Protein AF-A0A7S4FMC9-F1 (afdb_monomer)

Sequence (234 aa):
ALVAAGDAAALRKWDAAVALQCMSRRMAARNMYSVKMWAVLTIQRVMCGYHVRRYEMHWKRAFHMLRTYRLQRGNYGRFLELGRHIQPVLDEMLEWHLNITAEVQRVDKEVEKEETLFKQSWKAWEKKMTRFYLQSAPLDGDWVQKTDNANNKVYFLNVKNNAVAHQHPNLKHVEENKNKNWPLALKKFTDRQAVLDDYKLQLQSRANEFQKQENEKLQQLHLAFYDAHHTTGV

Foldseek 3Di:
DVVVVVVVVVVVVVVVVVVVVVVVVVVVVVVVVVVVVVVVVVVVVVVVVVCCVVVVVVVVVVVVVVVVVVVVVVVVVLVVVLCVVLVVLVVVLVVLVVVLVVVLVVLVVVLVVLVVVLVVVVVVVLVVLCCCQVPPDDQDPQKDWDADPVPRQIWIARNVPRDIGSDRPSVVVSVVVCVVCVVVSVVVSVVVSVVSVVVNVVSVVVSVVSVVVSVVVSVVSVVVSVCVVVVVDD

Nearest PDB structures (foldseek):
  9b8p-assembly1_H  TM=3.731E-01  e=6.949E-02  Rattus norvegicus
  5voz-assembly1_M  TM=2.075E-01  e=4.742E+00  Saccharomyces cerevisiae S288C

Solvent-accessible surface area (backbone atoms only — not comparable to full-atom values): 12718 Å² total; per-residue (Å²): 115,72,67,66,53,52,52,54,53,53,50,53,52,49,53,51,50,50,51,49,53,53,52,52,52,51,50,51,52,50,51,54,50,51,53,52,50,51,50,51,53,51,50,51,52,51,51,53,55,46,49,50,56,57,53,48,51,53,50,52,51,51,52,49,52,51,50,51,51,52,51,51,51,50,53,50,50,50,50,52,53,50,46,66,63,48,47,60,56,52,51,52,52,50,53,49,51,52,52,50,54,53,50,49,53,50,50,54,52,50,52,53,48,52,53,53,50,49,56,50,52,50,52,51,48,51,53,52,46,52,46,41,41,70,74,69,44,76,72,59,92,52,51,43,83,46,67,40,88,91,75,73,44,64,35,33,38,26,75,82,75,71,47,76,35,80,58,68,74,51,52,56,57,48,52,53,49,44,69,61,45,46,61,58,53,50,49,56,48,52,56,51,48,50,54,53,51,50,51,50,50,50,53,52,52,51,48,53,52,51,53,50,53,51,52,49,50,53,51,49,54,53,49,52,52,51,49,58,61,62,72,63,73,124

Organism: NCBI:txid73025

Radius of gyration: 60.34 Å; Cα contacts (8 Å, |Δi|>4): 84; chains: 1; bounding box: 121×46×176 Å

Secondary structure (DSSP, 8-state):
-HHHHHHHHHHHHHHHHHHHHHHHHHHHHHHHHHHHHHHHHHHHHHHHHHHHHHHHHHHHHHHHHHHHHHHHHHHHHHHHHHHHHHHHHHHHHHHHHHHHHHHHHHHHHHHHHHHHHHHHHHHHHHHHHHHIIIIISPPPTTEEEEEETTTTEEEEEETTT--EESS-TTHHHHHHHHHHHHHHHHHHHHHHHHHHHHHHHHHHHHHHHHHHHHHHHHHHHHHHHHHHHHHT--

pLDDT: mean 86.81, std 10.14, range [41.84, 97.06]

Mean predicted aligned error: 14.28 Å

Structure (mmCIF, N/CA/C/O backbone):
data_AF-A0A7S4FMC9-F1
#
_entry.id   AF-A0A7S4FMC9-F1
#
loop_
_atom_site.group_PDB
_atom_site.id
_atom_site.type_symbol
_atom_site.label_atom_id
_atom_site.label_alt_id
_atom_site.label_comp_id
_atom_site.label_asym_id
_atom_site.label_entity_id
_atom_site.label_seq_id
_atom_site.pdbx_PDB_ins_code
_atom_site.Cartn_x
_atom_site.Cartn_y
_atom_site.Cartn_z
_atom_site.occupancy
_atom_site.B_iso_or_equiv
_atom_site.auth_seq_id
_atom_site.auth_comp_id
_atom_site.auth_asym_id
_atom_site.auth_atom_id
_atom_site.pdbx_PDB_model_num
ATOM 1 N N . ALA A 1 1 ? 80.056 33.574 -118.068 1.00 52.50 1 ALA A N 1
ATOM 2 C CA . ALA A 1 1 ? 80.119 32.362 -117.219 1.00 52.50 1 ALA A CA 1
ATOM 3 C C . ALA A 1 1 ? 80.421 32.681 -115.747 1.00 52.50 1 ALA A C 1
ATOM 5 O O . ALA A 1 1 ? 79.680 32.218 -114.894 1.00 52.50 1 ALA A O 1
ATOM 6 N N . LEU A 1 2 ? 81.433 33.504 -115.430 1.00 50.78 2 LEU A N 1
ATOM 7 C CA . LEU A 1 2 ? 81.798 33.842 -114.038 1.00 50.78 2 LEU A CA 1
ATOM 8 C C . LEU A 1 2 ? 80.794 34.753 -113.289 1.00 50.78 2 LEU A C 1
ATOM 10 O O . LEU A 1 2 ? 80.627 34.585 -112.088 1.00 50.78 2 LEU A O 1
ATOM 14 N N . VAL A 1 3 ? 80.065 35.645 -113.976 1.00 52.12 3 VAL A N 1
ATOM 15 C CA . VAL A 1 3 ? 79.044 36.521 -113.346 1.00 52.12 3 VAL A CA 1
ATOM 16 C C . VAL A 1 3 ? 77.805 35.726 -112.893 1.00 52.12 3 VAL A C 1
ATOM 18 O O . VAL A 1 3 ? 77.383 35.841 -111.750 1.00 52.12 3 VAL A O 1
ATOM 21 N N . ALA A 1 4 ? 77.316 34.797 -113.723 1.00 55.59 4 ALA A N 1
ATOM 22 C CA . ALA A 1 4 ? 76.189 33.916 -113.384 1.00 55.59 4 ALA A CA 1
ATOM 23 C C . ALA A 1 4 ? 76.491 32.939 -112.223 1.00 55.59 4 ALA A C 1
ATOM 25 O O . ALA A 1 4 ? 75.583 32.518 -111.509 1.00 55.59 4 ALA A O 1
ATOM 26 N N . ALA A 1 5 ? 77.765 32.587 -112.010 1.00 56.97 5 ALA A N 1
ATOM 27 C CA . ALA A 1 5 ? 78.191 31.757 -110.881 1.00 56.97 5 ALA A CA 1
ATOM 28 C C . ALA A 1 5 ? 78.247 32.542 -109.552 1.00 56.97 5 ALA A C 1
ATOM 30 O O . ALA A 1 5 ? 77.980 31.970 -108.493 1.00 56.97 5 ALA A O 1
ATOM 31 N N . GLY A 1 6 ? 78.548 33.847 -109.604 1.00 58.94 6 GLY A N 1
ATOM 32 C CA . GLY A 1 6 ? 78.514 34.751 -108.448 1.00 58.94 6 GLY A CA 1
ATOM 33 C C . GLY A 1 6 ? 77.094 34.998 -107.932 1.00 58.94 6 GLY A C 1
ATOM 34 O O . GLY A 1 6 ? 76.853 34.896 -106.727 1.00 58.94 6 GLY A O 1
ATOM 35 N N . ASP A 1 7 ? 76.139 35.200 -108.842 1.00 61.09 7 ASP A N 1
ATOM 36 C CA . ASP A 1 7 ? 74.722 35.400 -108.504 1.00 61.09 7 ASP A CA 1
ATOM 37 C C . ASP A 1 7 ? 74.079 34.133 -107.922 1.00 61.09 7 ASP A C 1
ATOM 39 O O . ASP A 1 7 ? 73.332 34.198 -106.945 1.00 61.09 7 ASP A O 1
ATOM 43 N N . ALA A 1 8 ? 74.446 32.952 -108.433 1.00 66.62 8 ALA A N 1
ATOM 44 C CA . ALA A 1 8 ? 73.989 31.673 -107.886 1.00 66.62 8 ALA A CA 1
ATOM 45 C C . ALA A 1 8 ? 74.503 31.418 -106.453 1.00 66.62 8 ALA A C 1
ATOM 47 O O . ALA A 1 8 ? 73.798 30.829 -105.631 1.00 66.62 8 ALA A O 1
ATOM 48 N N . ALA A 1 9 ? 75.719 31.867 -106.123 1.00 70.62 9 ALA A N 1
ATOM 49 C CA . ALA A 1 9 ? 76.263 31.767 -104.769 1.00 70.62 9 ALA A CA 1
ATOM 50 C C . ALA A 1 9 ? 75.603 32.765 -103.798 1.00 70.62 9 ALA A C 1
ATOM 52 O O . ALA A 1 9 ? 75.398 32.432 -102.628 1.00 70.62 9 ALA A O 1
ATOM 53 N N . ALA A 1 10 ? 75.247 33.964 -104.270 1.00 72.19 10 ALA A N 1
ATOM 54 C CA . ALA A 1 10 ? 74.508 34.957 -103.492 1.00 72.19 10 ALA A CA 1
ATOM 55 C C . ALA A 1 10 ? 73.065 34.504 -103.200 1.00 72.19 10 ALA A C 1
ATOM 57 O O . ALA A 1 10 ? 72.632 34.581 -102.050 1.00 72.19 10 ALA A O 1
ATOM 58 N N . LEU A 1 11 ? 72.368 33.934 -104.192 1.00 76.56 11 LEU A N 1
ATOM 59 C CA . LEU A 1 11 ? 71.037 33.335 -104.022 1.00 76.56 11 LEU A CA 1
ATOM 60 C C . LEU A 1 11 ? 71.042 32.203 -102.987 1.00 76.56 11 LEU A C 1
ATOM 62 O O . LEU A 1 11 ? 70.247 32.227 -102.054 1.00 76.56 11 LEU A O 1
ATOM 66 N N . ARG A 1 12 ? 72.009 31.276 -103.056 1.00 80.00 12 ARG A N 1
ATOM 67 C CA . ARG A 1 12 ? 72.141 30.190 -102.062 1.00 80.00 12 ARG A CA 1
ATOM 68 C C . ARG A 1 12 ? 72.366 30.703 -100.636 1.00 80.00 12 ARG A C 1
ATOM 70 O O . ARG A 1 12 ? 71.857 30.110 -99.688 1.00 80.00 12 ARG A O 1
ATOM 77 N N . LYS A 1 13 ? 73.129 31.789 -100.465 1.00 82.19 13 LYS A N 1
ATOM 78 C CA . LYS A 1 13 ? 73.334 32.428 -99.152 1.00 82.19 13 LYS A CA 1
ATOM 79 C C . LYS A 1 13 ? 72.052 33.083 -98.639 1.00 82.19 13 LYS A C 1
ATOM 81 O O . LYS A 1 13 ? 71.779 33.010 -97.443 1.00 82.19 13 LYS A O 1
ATOM 86 N N . TRP A 1 14 ? 71.272 33.694 -99.528 1.00 83.75 14 TRP A N 1
ATOM 87 C CA . TRP A 1 14 ? 69.993 34.308 -99.184 1.00 83.75 14 TRP A CA 1
ATOM 88 C C . TRP A 1 14 ? 68.947 33.251 -98.801 1.00 83.75 14 TRP A C 1
ATOM 90 O O . TRP A 1 14 ? 68.351 33.356 -97.732 1.00 83.75 14 TRP A O 1
ATOM 100 N N . ASP A 1 15 ? 68.829 32.168 -99.573 1.00 84.50 15 ASP A N 1
ATOM 101 C CA . ASP A 1 15 ? 67.953 31.031 -99.261 1.00 84.50 15 ASP A CA 1
ATOM 102 C C . ASP A 1 15 ? 68.326 30.368 -97.927 1.00 84.50 15 ASP A C 1
ATOM 104 O O . ASP A 1 15 ? 67.455 30.065 -97.110 1.00 84.50 15 ASP A O 1
ATOM 108 N N . ALA A 1 16 ? 69.625 30.197 -97.653 1.00 83.19 16 ALA A N 1
ATOM 109 C CA . ALA A 1 16 ? 70.102 29.683 -96.370 1.00 83.19 16 ALA A CA 1
ATOM 110 C C . ALA A 1 16 ? 69.763 30.626 -95.199 1.00 83.19 16 ALA A C 1
ATOM 112 O O . ALA A 1 16 ? 69.356 30.163 -94.130 1.00 83.19 16 ALA A O 1
ATOM 113 N N . ALA A 1 17 ? 69.884 31.944 -95.390 1.00 85.12 17 ALA A N 1
ATOM 114 C CA . ALA A 1 17 ? 69.517 32.936 -94.379 1.00 85.12 17 ALA A CA 1
ATOM 115 C C . ALA A 1 17 ? 68.002 32.951 -94.110 1.00 85.12 17 ALA A C 1
ATOM 117 O O . ALA A 1 17 ? 67.586 32.983 -92.950 1.00 85.12 17 ALA A O 1
ATOM 118 N N . VAL A 1 18 ? 67.176 32.859 -95.157 1.00 85.75 18 VAL A N 1
ATOM 119 C CA . VAL A 1 18 ? 65.713 32.750 -95.038 1.00 85.75 18 VAL A CA 1
ATOM 120 C C . VAL A 1 18 ? 65.326 31.447 -94.336 1.00 85.75 18 VAL A C 1
ATOM 122 O O . VAL A 1 18 ? 64.532 31.476 -93.395 1.00 85.75 18 VAL A O 1
ATOM 125 N N . ALA A 1 19 ? 65.940 30.316 -94.698 1.00 85.56 19 ALA A N 1
ATOM 126 C CA . ALA A 1 19 ? 65.711 29.034 -94.034 1.00 85.56 19 ALA A CA 1
ATOM 127 C C . ALA A 1 19 ? 66.058 29.092 -92.535 1.00 85.56 19 ALA A C 1
ATOM 129 O O . ALA A 1 19 ? 65.266 28.641 -91.704 1.00 85.56 19 ALA A O 1
ATOM 130 N N . LEU A 1 20 ? 67.186 29.712 -92.168 1.00 88.12 20 LEU A N 1
ATOM 131 C CA . LEU A 1 20 ? 67.581 29.921 -90.770 1.00 88.12 20 LEU A CA 1
ATOM 132 C C . LEU A 1 20 ? 66.601 30.828 -90.010 1.00 88.12 20 LEU A C 1
ATOM 134 O O . LEU A 1 20 ? 66.246 30.516 -88.872 1.00 88.12 20 LEU A O 1
ATOM 138 N N . GLN A 1 21 ? 66.112 31.911 -90.624 1.00 89.56 21 GLN A N 1
ATOM 139 C CA . GLN A 1 21 ? 65.092 32.778 -90.018 1.00 89.56 21 GLN A CA 1
ATOM 140 C C . GLN A 1 21 ? 63.746 32.059 -89.839 1.00 89.56 21 GLN A C 1
ATOM 142 O O . GLN A 1 21 ? 63.084 32.220 -88.812 1.00 89.56 21 GLN A O 1
ATOM 147 N N . CYS A 1 22 ? 63.336 31.231 -90.801 1.00 88.38 22 CYS A N 1
ATOM 148 C CA . CYS A 1 22 ? 62.133 30.409 -90.685 1.00 88.38 22 CYS A CA 1
ATOM 149 C C . CYS A 1 22 ? 62.273 29.360 -89.572 1.00 88.38 22 CYS A C 1
ATOM 151 O O . CYS A 1 22 ? 61.352 29.197 -88.767 1.00 88.38 22 CYS A O 1
ATOM 153 N N . MET A 1 23 ? 63.422 28.682 -89.478 1.00 88.81 23 MET A N 1
ATOM 154 C CA . MET A 1 23 ? 63.689 27.713 -88.411 1.00 88.81 23 MET A CA 1
ATOM 155 C C . MET A 1 23 ? 63.734 28.376 -87.032 1.00 88.81 23 MET A C 1
ATOM 157 O O . MET A 1 23 ? 63.126 27.854 -86.097 1.00 88.81 23 MET A O 1
ATOM 161 N N . SER A 1 24 ? 64.384 29.537 -86.893 1.00 87.88 24 SER A N 1
ATOM 162 C CA . SER A 1 24 ? 64.465 30.252 -85.614 1.00 87.88 24 SER A CA 1
ATOM 163 C C . SER A 1 24 ? 63.097 30.760 -85.153 1.00 87.88 24 SER A C 1
ATOM 165 O O . SER A 1 24 ? 62.728 30.544 -83.998 1.00 87.88 24 SER A O 1
ATOM 167 N N . ARG A 1 25 ? 62.283 31.326 -86.056 1.00 89.69 25 ARG A N 1
ATOM 168 C CA . ARG A 1 25 ? 60.898 31.740 -85.758 1.00 89.69 25 ARG A CA 1
ATOM 169 C C . ARG A 1 25 ? 60.013 30.553 -85.389 1.00 89.69 25 ARG A C 1
ATOM 171 O O . ARG A 1 25 ? 59.234 30.647 -84.442 1.00 89.69 25 ARG A O 1
ATOM 178 N N . ARG A 1 26 ? 60.157 29.417 -86.080 1.00 90.88 26 ARG A N 1
ATOM 179 C CA . ARG A 1 26 ? 59.429 28.181 -85.756 1.00 90.88 26 ARG A CA 1
ATOM 180 C C . ARG A 1 26 ? 59.828 27.631 -84.388 1.00 90.88 26 ARG A C 1
ATOM 182 O O . ARG A 1 26 ? 58.950 27.224 -83.630 1.00 90.88 26 ARG A O 1
ATOM 189 N N . MET A 1 27 ? 61.120 27.632 -84.055 1.00 89.25 27 MET A N 1
ATOM 190 C CA . MET A 1 27 ? 61.603 27.220 -82.733 1.00 89.25 27 MET A CA 1
ATOM 191 C C . MET A 1 27 ? 61.116 28.167 -81.634 1.00 89.25 27 MET A C 1
ATOM 193 O O . MET A 1 27 ? 60.613 27.694 -80.619 1.00 89.25 27 MET A O 1
ATOM 197 N N . ALA A 1 28 ? 61.160 29.484 -81.854 1.00 86.44 28 ALA A N 1
ATOM 198 C CA . ALA A 1 28 ? 60.622 30.468 -80.916 1.00 86.44 28 ALA A CA 1
ATOM 199 C C . ALA A 1 28 ? 59.113 30.272 -80.683 1.00 86.44 28 ALA A C 1
ATOM 201 O O . ALA A 1 28 ? 58.672 30.194 -79.537 1.00 86.44 28 ALA A O 1
ATOM 202 N N . ALA A 1 29 ? 58.327 30.095 -81.752 1.00 86.38 29 ALA A N 1
ATOM 203 C CA . ALA A 1 29 ? 56.893 29.828 -81.656 1.00 86.38 29 ALA A CA 1
ATOM 204 C 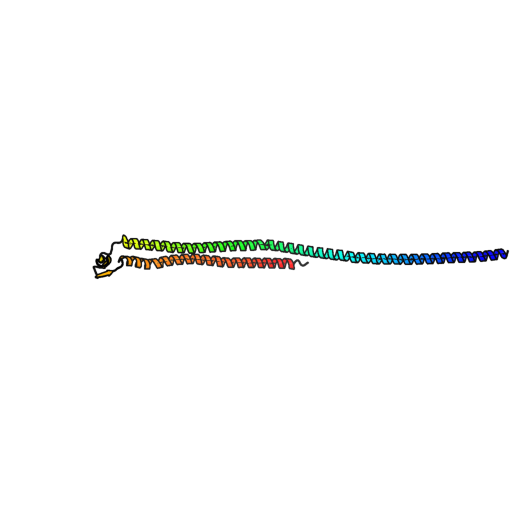C . ALA A 1 29 ? 56.594 28.507 -80.927 1.00 86.38 29 ALA A C 1
ATOM 206 O O . ALA A 1 29 ? 55.713 28.462 -80.066 1.00 86.38 29 ALA A O 1
ATOM 207 N N . ARG A 1 30 ? 57.359 27.442 -81.213 1.00 90.06 30 ARG A N 1
ATOM 208 C CA . ARG A 1 30 ? 57.233 26.148 -80.528 1.00 90.06 30 ARG A CA 1
ATOM 209 C C . ARG A 1 30 ? 57.561 26.264 -79.041 1.00 90.06 30 ARG A C 1
ATOM 211 O O . ARG A 1 30 ? 56.803 25.736 -78.236 1.00 90.06 30 ARG A O 1
ATOM 218 N N . ASN A 1 31 ? 58.623 26.986 -78.684 1.00 89.06 31 ASN A N 1
ATOM 219 C CA . ASN A 1 31 ? 59.017 27.213 -77.293 1.00 89.06 31 ASN A CA 1
ATOM 220 C C . ASN A 1 31 ? 57.959 28.026 -76.535 1.00 89.06 31 ASN A C 1
ATOM 222 O O . ASN A 1 31 ? 57.571 27.661 -75.426 1.00 89.06 31 ASN A O 1
ATOM 226 N N . MET A 1 32 ? 57.423 29.089 -77.142 1.00 89.25 32 MET A N 1
ATOM 227 C CA . MET A 1 32 ? 56.332 29.863 -76.540 1.00 89.25 32 MET A CA 1
ATOM 228 C C . MET A 1 32 ? 55.073 29.013 -76.346 1.00 89.25 32 MET A C 1
ATOM 230 O O . MET A 1 32 ? 54.429 29.094 -75.298 1.00 89.25 32 MET A O 1
ATOM 234 N N . TYR A 1 33 ? 54.726 28.178 -77.329 1.00 90.31 33 TYR A N 1
ATOM 235 C CA . TYR A 1 33 ? 53.582 27.277 -77.225 1.00 90.31 33 TYR A CA 1
ATOM 236 C C . TYR A 1 33 ? 53.794 26.214 -76.144 1.00 90.31 33 TYR A C 1
ATOM 238 O O . TYR A 1 33 ? 52.903 26.000 -75.325 1.00 90.31 33 TYR A O 1
ATOM 246 N N . SER A 1 34 ? 54.978 25.596 -76.072 1.00 87.00 34 SER A N 1
ATOM 247 C CA . SER A 1 34 ? 55.279 24.603 -75.039 1.00 87.00 34 SER A CA 1
ATOM 248 C C . SER A 1 34 ? 55.231 25.205 -73.639 1.00 87.00 34 SER A C 1
ATOM 250 O O . SER A 1 34 ? 54.676 24.577 -72.746 1.00 87.00 34 SER A O 1
ATOM 252 N N . VAL A 1 35 ? 55.735 26.430 -73.442 1.00 91.12 35 VAL A N 1
ATOM 253 C CA . VAL A 1 35 ? 55.664 27.119 -72.141 1.00 91.12 35 VAL A CA 1
ATOM 254 C C . VAL A 1 35 ? 54.211 27.391 -71.744 1.00 91.12 35 VAL A C 1
ATOM 256 O O . VAL A 1 35 ? 53.820 27.091 -70.617 1.00 91.12 35 VAL A O 1
ATOM 259 N N . LYS A 1 36 ? 53.380 27.894 -72.668 1.00 90.94 36 LYS A N 1
ATOM 260 C CA . LYS A 1 36 ? 51.947 28.115 -72.409 1.00 90.94 36 LYS A CA 1
ATOM 261 C C . LYS A 1 36 ? 51.215 26.811 -72.097 1.00 90.94 36 LYS A C 1
ATOM 263 O O . LYS A 1 36 ? 50.438 26.766 -71.149 1.00 90.94 36 LYS A O 1
ATOM 268 N N . MET A 1 37 ? 51.490 25.749 -72.852 1.00 89.56 37 MET A N 1
ATOM 269 C CA . MET A 1 37 ? 50.885 24.437 -72.629 1.00 89.56 37 MET A CA 1
ATOM 270 C C . MET A 1 37 ? 51.277 23.864 -71.263 1.00 89.56 37 MET A C 1
ATOM 272 O O . MET A 1 37 ? 50.414 23.411 -70.516 1.00 89.56 37 MET A O 1
ATOM 276 N N . TRP A 1 38 ? 52.556 23.956 -70.887 1.00 90.75 38 TRP A N 1
ATOM 277 C CA . TRP A 1 38 ? 53.026 23.554 -69.560 1.00 90.75 38 TRP A CA 1
ATOM 278 C C . TRP A 1 38 ? 52.362 24.355 -68.438 1.00 90.75 38 TRP A C 1
ATOM 280 O O . TRP A 1 38 ? 51.945 23.768 -67.438 1.00 90.75 38 TRP A O 1
ATOM 290 N N . ALA A 1 39 ? 52.198 25.669 -68.604 1.00 90.31 39 ALA A N 1
ATOM 291 C CA . ALA A 1 39 ? 51.499 26.505 -67.631 1.00 90.31 39 ALA A CA 1
ATOM 292 C C . ALA A 1 39 ? 50.027 26.083 -67.467 1.00 90.31 39 ALA A C 1
ATOM 294 O O . ALA A 1 39 ? 49.562 25.907 -66.341 1.00 90.31 39 ALA A O 1
ATOM 295 N N . VAL A 1 40 ? 49.315 25.841 -68.575 1.00 91.12 40 VAL A N 1
ATOM 296 C CA . VAL A 1 40 ? 47.917 25.374 -68.561 1.00 91.12 40 VAL A CA 1
ATOM 297 C C . VAL A 1 40 ? 47.793 24.017 -67.871 1.00 91.12 40 VAL A C 1
ATOM 299 O O . VAL A 1 40 ? 46.961 23.868 -66.977 1.00 91.12 40 VAL A O 1
ATOM 302 N N . LEU A 1 41 ? 48.646 23.050 -68.218 1.00 86.69 41 LEU A N 1
ATOM 303 C CA . LEU A 1 41 ? 48.643 21.724 -67.591 1.00 86.69 41 LEU A CA 1
ATOM 304 C C . LEU A 1 41 ? 48.941 21.803 -66.086 1.00 86.69 41 LEU A C 1
ATOM 306 O O . LEU A 1 41 ? 48.326 21.094 -65.288 1.00 86.69 41 LEU A O 1
ATOM 310 N N . THR A 1 42 ? 49.842 22.698 -65.678 1.00 88.56 42 THR A N 1
ATOM 311 C CA . THR A 1 42 ? 50.165 22.916 -64.261 1.00 88.56 42 THR A CA 1
ATOM 312 C C . THR A 1 42 ? 48.972 23.507 -63.507 1.00 88.56 42 THR A C 1
ATOM 314 O O . THR A 1 42 ? 48.609 22.998 -62.446 1.00 88.56 42 THR A O 1
ATOM 317 N N . ILE A 1 43 ? 48.308 24.524 -64.071 1.00 86.44 43 ILE A N 1
ATOM 318 C CA . ILE A 1 43 ? 47.100 25.127 -63.486 1.00 86.44 43 ILE A CA 1
ATOM 319 C C . ILE A 1 43 ? 45.976 24.093 -63.378 1.00 86.44 43 ILE A C 1
ATOM 321 O O . ILE A 1 43 ? 45.364 23.968 -62.318 1.00 86.44 43 ILE A O 1
ATOM 325 N N . GLN A 1 44 ? 45.731 23.311 -64.434 1.00 83.19 44 GLN A N 1
ATOM 326 C CA . GLN A 1 44 ? 44.724 22.248 -64.421 1.00 83.19 44 GLN A CA 1
ATOM 327 C C . GLN A 1 44 ? 45.016 21.219 -63.325 1.00 83.19 44 GLN A C 1
ATOM 329 O O . GLN A 1 44 ? 44.127 20.898 -62.540 1.00 83.19 44 GLN A O 1
ATOM 334 N N . ARG A 1 45 ? 46.270 20.771 -63.182 1.00 77.44 45 ARG A N 1
ATOM 335 C CA . ARG A 1 45 ? 46.672 19.833 -62.123 1.00 77.44 45 ARG A CA 1
ATOM 336 C C . ARG A 1 45 ? 46.417 20.391 -60.720 1.00 77.44 45 ARG A C 1
ATOM 338 O O . ARG A 1 45 ? 45.903 19.671 -59.861 1.00 77.44 45 ARG A O 1
ATOM 345 N N . VAL A 1 46 ? 46.740 21.663 -60.482 1.00 81.62 46 VAL A N 1
ATOM 346 C CA . VAL A 1 46 ? 46.489 22.332 -59.194 1.00 81.62 46 VAL A CA 1
ATOM 347 C C . VAL A 1 46 ? 44.988 22.472 -58.931 1.00 81.62 46 VAL A C 1
ATOM 349 O O . VAL A 1 46 ? 44.537 22.147 -57.833 1.00 81.62 46 VAL A O 1
ATOM 352 N N . MET A 1 47 ? 44.202 22.881 -59.930 1.00 74.38 47 MET A N 1
ATOM 353 C CA . MET A 1 47 ? 42.750 23.057 -59.806 1.00 74.38 47 MET A CA 1
ATOM 354 C C . MET A 1 47 ? 42.022 21.732 -59.578 1.00 74.38 47 MET A C 1
ATOM 356 O O . MET A 1 47 ? 41.167 21.668 -58.692 1.00 74.38 47 MET A O 1
ATOM 360 N N . CYS A 1 48 ? 42.403 20.664 -60.286 1.00 71.75 48 CYS A N 1
ATOM 361 C CA . CYS A 1 48 ? 41.909 19.312 -60.030 1.00 71.75 48 CYS A CA 1
ATOM 362 C C . CYS A 1 48 ? 42.256 18.866 -58.603 1.00 71.75 48 CYS A C 1
ATOM 364 O O . CYS A 1 48 ? 41.377 18.424 -57.868 1.00 71.75 48 CYS A O 1
ATOM 366 N N . GLY A 1 49 ? 43.503 19.066 -58.159 1.00 71.19 49 GLY A N 1
ATOM 367 C CA . GLY A 1 49 ? 43.917 18.741 -56.791 1.00 71.19 49 GLY A CA 1
ATOM 368 C C . GLY A 1 49 ? 43.228 19.583 -55.705 1.00 71.19 49 GLY A C 1
ATOM 369 O O . GLY A 1 49 ? 43.038 19.103 -54.588 1.00 71.19 49 GLY A O 1
ATOM 370 N N . TYR A 1 50 ? 42.855 20.830 -56.002 1.00 77.25 50 TYR A N 1
ATOM 371 C CA . TYR A 1 50 ? 42.084 21.699 -55.108 1.00 77.25 50 TYR A CA 1
ATOM 372 C C . TYR A 1 50 ? 40.621 21.253 -55.013 1.00 77.25 50 TYR A C 1
ATOM 374 O O . TYR A 1 50 ? 40.090 21.138 -53.910 1.00 77.25 50 TYR A O 1
ATOM 382 N N . HIS A 1 51 ? 39.988 20.948 -56.149 1.00 71.94 51 HIS A N 1
ATOM 383 C CA . HIS A 1 51 ? 38.608 20.464 -56.189 1.00 71.94 51 HIS A CA 1
ATOM 384 C C . HIS A 1 51 ? 38.486 19.133 -55.450 1.00 71.94 51 HIS A C 1
ATOM 386 O O . HIS A 1 51 ? 37.641 19.017 -54.568 1.00 71.94 51 HIS A O 1
ATOM 392 N N . VAL A 1 52 ? 39.380 18.175 -55.710 1.00 67.06 52 VAL A N 1
ATOM 393 C CA . VAL A 1 52 ? 39.402 16.894 -54.990 1.00 67.06 52 VAL A CA 1
ATOM 394 C C . VAL A 1 52 ? 39.517 17.124 -53.484 1.00 67.06 52 VAL A C 1
ATOM 396 O O . VAL A 1 52 ? 38.668 16.649 -52.745 1.00 67.06 52 VAL A O 1
ATOM 399 N N . ARG A 1 53 ? 40.463 17.945 -53.008 1.00 71.00 53 ARG A N 1
ATOM 400 C CA . ARG A 1 53 ? 40.615 18.221 -51.566 1.00 71.00 53 ARG A CA 1
ATOM 401 C C . ARG A 1 53 ? 39.405 18.925 -50.943 1.00 71.00 53 ARG A C 1
ATOM 403 O O . ARG A 1 53 ? 39.011 18.583 -49.828 1.00 71.00 53 ARG A O 1
ATOM 410 N N . ARG A 1 54 ? 38.802 19.888 -51.646 1.00 69.81 54 ARG A N 1
ATOM 411 C CA . ARG A 1 54 ? 37.627 20.632 -51.166 1.00 69.81 54 ARG A CA 1
ATOM 412 C C . ARG A 1 54 ? 36.384 19.742 -51.114 1.00 69.81 54 ARG A C 1
ATOM 414 O O . ARG A 1 54 ? 35.715 19.701 -50.084 1.00 69.81 54 ARG A O 1
ATOM 421 N N . TYR A 1 55 ? 36.103 18.987 -52.174 1.00 67.31 55 TYR A N 1
ATOM 422 C CA . TYR A 1 55 ? 34.953 18.082 -52.233 1.00 67.31 55 TYR A CA 1
ATOM 423 C C . TYR A 1 55 ? 35.145 16.829 -51.366 1.00 67.31 55 TYR A C 1
ATOM 425 O O . TYR A 1 55 ? 34.195 16.406 -50.712 1.00 67.31 55 TYR A O 1
ATOM 433 N N . GLU A 1 56 ? 36.360 16.282 -51.249 1.00 69.19 56 GLU A N 1
ATOM 434 C CA . GLU A 1 56 ? 36.659 15.183 -50.320 1.00 69.19 56 GLU A CA 1
ATOM 435 C C . GLU A 1 56 ? 36.358 15.557 -48.869 1.00 69.19 56 GLU A C 1
ATOM 437 O O . GLU A 1 56 ? 35.856 14.717 -48.129 1.00 69.19 56 GLU A O 1
ATOM 442 N N . MET A 1 57 ? 36.640 16.793 -48.436 1.00 66.56 57 MET A N 1
ATOM 443 C CA . MET A 1 57 ? 36.298 17.221 -47.075 1.00 66.56 57 MET A CA 1
ATOM 444 C C . MET A 1 57 ? 34.786 17.255 -46.845 1.00 66.56 57 MET A C 1
ATOM 446 O O . MET A 1 57 ? 34.330 16.841 -45.778 1.00 66.56 57 MET A O 1
ATOM 450 N N . HIS A 1 58 ? 34.004 17.706 -47.830 1.00 74.44 58 HIS A N 1
ATOM 451 C CA . HIS A 1 58 ? 32.543 17.688 -47.744 1.00 74.44 58 HIS A CA 1
ATOM 452 C C . HIS A 1 58 ? 32.005 16.258 -47.652 1.00 74.44 58 HIS A C 1
ATOM 454 O O . HIS A 1 58 ? 31.202 15.975 -46.765 1.00 74.44 58 HIS A O 1
ATOM 460 N N . TRP A 1 59 ? 32.506 15.338 -48.481 1.00 73.31 59 TRP A N 1
ATOM 461 C CA . TRP A 1 59 ? 32.117 13.929 -48.418 1.00 73.31 59 TRP A CA 1
ATOM 462 C C . TRP A 1 59 ? 32.576 13.255 -47.125 1.00 73.31 59 TRP A C 1
ATOM 464 O O . TRP A 1 59 ? 31.773 12.588 -46.486 1.00 73.31 59 TRP A O 1
ATOM 474 N N . LYS A 1 60 ? 33.813 13.479 -46.662 1.00 78.44 60 LYS A N 1
ATOM 475 C CA . LYS A 1 60 ? 34.311 12.950 -45.377 1.00 78.44 60 LYS A CA 1
ATOM 476 C C . LYS A 1 60 ? 33.461 13.430 -44.201 1.00 78.44 60 LYS A C 1
ATOM 478 O O . LYS A 1 60 ? 33.092 12.620 -43.355 1.00 78.44 60 LYS A O 1
ATOM 483 N N . ARG A 1 61 ? 33.097 14.719 -44.164 1.00 78.38 61 ARG A N 1
ATOM 484 C CA . ARG A 1 61 ? 32.179 15.266 -43.150 1.00 78.38 61 ARG A CA 1
ATOM 485 C C . ARG A 1 61 ? 30.784 14.657 -43.267 1.00 78.38 61 ARG A C 1
ATOM 487 O O . ARG A 1 61 ? 30.240 14.235 -42.254 1.00 78.38 61 ARG A O 1
ATOM 494 N N . ALA A 1 62 ? 30.228 14.555 -44.473 1.00 74.75 62 ALA A N 1
ATOM 495 C CA . ALA A 1 62 ? 28.920 13.943 -44.697 1.00 74.75 62 ALA A CA 1
ATOM 496 C C . ALA A 1 62 ? 28.896 12.463 -44.276 1.00 74.75 62 ALA A C 1
ATOM 498 O O . ALA A 1 62 ? 27.984 12.046 -43.571 1.00 74.75 62 ALA A O 1
ATOM 499 N N . PHE A 1 63 ? 29.923 11.679 -44.618 1.00 77.69 63 PHE A N 1
ATOM 500 C CA . PHE A 1 63 ? 30.069 10.290 -44.175 1.00 77.69 63 PHE A CA 1
ATOM 501 C C . PHE A 1 63 ? 30.250 10.179 -42.662 1.00 77.69 63 PHE A C 1
ATOM 503 O O . PHE A 1 63 ? 29.662 9.289 -42.051 1.00 77.69 63 PHE A O 1
ATOM 510 N N . HIS A 1 64 ? 31.020 11.079 -42.047 1.00 78.38 64 HIS A N 1
ATOM 511 C CA . HIS A 1 64 ? 31.158 11.123 -40.595 1.00 78.38 64 HIS A CA 1
ATOM 512 C C . HIS A 1 64 ? 29.810 11.396 -39.920 1.00 78.38 64 HIS A C 1
ATOM 514 O O . HIS A 1 64 ? 29.421 10.642 -39.034 1.00 78.38 64 HIS A O 1
ATOM 520 N N . MET A 1 65 ? 29.055 12.388 -40.403 1.00 77.50 65 MET A N 1
ATOM 521 C CA . MET A 1 65 ? 27.702 12.682 -39.922 1.00 77.50 65 MET A CA 1
ATOM 522 C C . MET A 1 65 ? 26.750 11.500 -40.135 1.00 77.50 65 MET A C 1
ATOM 524 O O . MET A 1 65 ? 26.017 11.116 -39.234 1.00 77.50 65 MET A O 1
ATOM 528 N N . LEU A 1 66 ? 26.770 10.855 -41.303 1.00 81.19 66 LEU A N 1
ATOM 529 C CA . LEU A 1 66 ? 25.951 9.664 -41.551 1.00 81.19 66 LEU A CA 1
ATOM 530 C C . LEU A 1 66 ? 26.321 8.508 -40.613 1.00 81.19 66 LEU A C 1
ATOM 532 O O . LEU A 1 66 ? 25.435 7.793 -40.146 1.00 81.19 66 LEU A O 1
ATOM 536 N N . ARG A 1 67 ? 27.612 8.324 -40.311 1.00 83.12 67 ARG A N 1
ATOM 537 C CA . ARG A 1 67 ? 28.080 7.327 -39.342 1.00 83.12 67 ARG A CA 1
ATOM 538 C C . ARG A 1 67 ? 27.578 7.653 -37.937 1.00 83.12 67 ARG A C 1
ATOM 540 O O . ARG A 1 67 ? 27.051 6.756 -37.286 1.00 83.12 67 ARG A O 1
ATOM 547 N N . THR A 1 68 ? 27.694 8.901 -37.482 1.00 84.19 68 THR A N 1
ATOM 548 C CA . THR A 1 68 ? 27.195 9.303 -36.158 1.00 84.19 68 THR A CA 1
ATOM 549 C C . THR A 1 68 ? 25.679 9.156 -36.065 1.00 84.19 68 THR A C 1
ATOM 551 O O . THR A 1 68 ? 25.203 8.587 -35.089 1.00 84.19 68 THR A O 1
ATOM 554 N N . TYR A 1 69 ? 24.921 9.536 -37.098 1.00 82.75 69 TYR A N 1
ATOM 555 C CA . TYR A 1 69 ? 23.472 9.314 -37.145 1.00 82.75 69 TYR A CA 1
ATOM 556 C C . TYR A 1 69 ? 23.094 7.832 -37.089 1.00 82.75 69 TYR A C 1
ATOM 558 O O . TYR A 1 69 ? 22.162 7.466 -36.377 1.00 82.75 69 TYR A O 1
ATOM 566 N N . ARG A 1 70 ? 23.806 6.957 -37.811 1.00 84.00 70 ARG A N 1
ATOM 567 C CA . ARG A 1 70 ? 23.565 5.504 -37.745 1.00 84.00 70 ARG A CA 1
ATOM 568 C C . ARG A 1 70 ? 23.844 4.951 -36.350 1.00 84.00 70 ARG A C 1
ATOM 570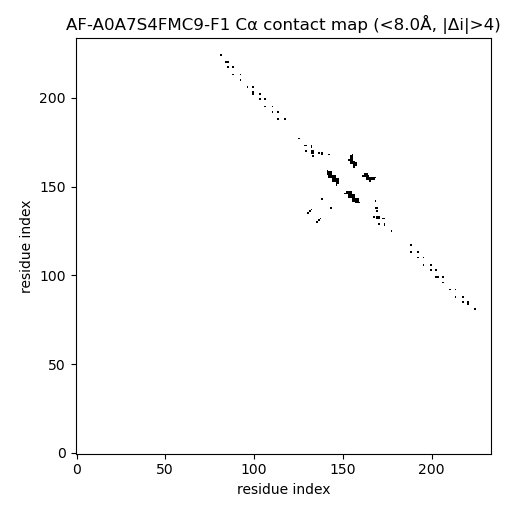 O O . ARG A 1 70 ? 23.040 4.168 -35.855 1.00 84.00 70 ARG A O 1
ATOM 577 N N . LEU A 1 71 ? 24.931 5.389 -35.711 1.00 85.38 71 LEU A N 1
ATOM 578 C CA . LEU A 1 71 ? 25.255 5.014 -34.332 1.00 85.38 71 LEU A CA 1
ATOM 579 C C . LEU A 1 71 ? 24.180 5.499 -33.353 1.00 85.38 71 LEU A C 1
ATOM 581 O O . LEU A 1 71 ? 23.676 4.710 -32.562 1.00 85.38 71 LEU A O 1
ATOM 585 N N . GLN A 1 72 ? 23.764 6.763 -33.452 1.00 83.75 72 GLN A N 1
ATOM 586 C CA . GLN A 1 72 ? 22.696 7.322 -32.619 1.00 83.75 72 GLN A CA 1
ATOM 587 C C . GLN A 1 72 ? 21.370 6.585 -32.813 1.00 83.75 72 GLN A C 1
ATOM 589 O O . GLN A 1 72 ? 20.706 6.259 -31.836 1.00 83.75 72 GLN A O 1
ATOM 594 N N . ARG A 1 73 ? 20.998 6.270 -34.059 1.00 86.56 73 ARG A N 1
ATOM 595 C CA . ARG A 1 73 ? 19.784 5.503 -34.363 1.00 86.56 73 ARG A CA 1
ATOM 596 C C . ARG A 1 73 ? 19.853 4.082 -33.804 1.00 86.56 73 ARG A C 1
ATOM 598 O O . ARG A 1 73 ? 18.854 3.605 -33.278 1.00 86.56 73 ARG A O 1
ATOM 605 N N . GLY A 1 74 ? 21.014 3.432 -33.890 1.00 83.56 74 GLY A N 1
ATOM 606 C CA . GLY A 1 74 ? 21.254 2.131 -33.264 1.00 83.56 74 GLY A CA 1
ATOM 607 C C . GLY A 1 74 ? 21.098 2.197 -31.744 1.00 83.56 74 GLY A C 1
ATOM 608 O O . GLY A 1 74 ? 20.342 1.417 -31.177 1.00 83.56 74 GLY A O 1
ATOM 609 N N . ASN A 1 75 ? 21.727 3.180 -31.097 1.00 84.44 75 ASN A N 1
ATOM 610 C CA . ASN A 1 75 ? 21.621 3.393 -29.651 1.00 84.44 75 ASN A CA 1
ATOM 611 C C . ASN A 1 75 ? 20.184 3.700 -29.210 1.00 84.44 75 ASN A C 1
ATOM 613 O O . ASN A 1 75 ? 19.732 3.181 -28.196 1.00 84.44 75 ASN A O 1
ATOM 617 N N . TYR A 1 76 ? 19.450 4.502 -29.983 1.00 84.12 76 TYR A N 1
ATOM 618 C CA . TYR A 1 76 ? 18.046 4.790 -29.706 1.00 84.12 76 TYR A CA 1
ATOM 619 C C . TYR A 1 76 ? 17.162 3.546 -29.857 1.00 84.12 76 TYR A C 1
ATOM 621 O O . TYR A 1 76 ? 16.306 3.305 -29.014 1.00 84.12 76 TYR A O 1
ATOM 629 N N . GLY A 1 77 ? 17.402 2.719 -30.881 1.00 87.50 77 GLY A N 1
ATOM 630 C CA . GLY A 1 77 ? 16.729 1.425 -31.031 1.00 87.50 77 GLY A CA 1
ATOM 631 C C . GLY A 1 77 ? 16.949 0.518 -29.819 1.00 87.50 77 GLY A C 1
ATOM 632 O O . GLY A 1 77 ? 15.983 0.016 -29.255 1.00 87.50 77 GLY A O 1
ATOM 633 N N . ARG A 1 78 ? 18.198 0.411 -29.350 1.00 83.44 78 ARG A N 1
ATOM 634 C CA . ARG A 1 78 ? 18.551 -0.343 -28.135 1.00 83.44 78 ARG A CA 1
ATOM 635 C C . ARG A 1 78 ? 17.862 0.216 -26.887 1.00 83.44 78 ARG A C 1
ATOM 637 O O . ARG A 1 78 ? 17.331 -0.543 -26.088 1.00 83.44 78 ARG A O 1
ATOM 644 N N . PHE A 1 79 ? 17.826 1.540 -26.728 1.00 84.62 79 PHE A N 1
ATOM 645 C CA . PHE A 1 79 ? 17.110 2.183 -25.622 1.00 84.62 79 PHE A CA 1
ATOM 646 C C . PHE A 1 79 ? 15.607 1.865 -25.645 1.00 84.62 79 PHE A C 1
ATOM 648 O O . PHE A 1 79 ? 15.025 1.573 -24.604 1.00 84.62 79 PHE A O 1
ATOM 655 N N . LEU A 1 80 ? 14.980 1.878 -26.825 1.00 89.31 80 LEU A N 1
ATOM 656 C CA . LEU A 1 80 ? 13.575 1.494 -26.973 1.00 89.31 80 LEU A CA 1
ATOM 657 C C . LEU A 1 80 ? 13.340 0.014 -26.650 1.00 89.31 80 LEU A C 1
ATOM 659 O O . LEU A 1 80 ? 12.330 -0.312 -26.033 1.00 89.31 80 LEU A O 1
ATOM 663 N N . GLU A 1 81 ? 14.246 -0.876 -27.054 1.00 86.69 81 GLU A N 1
ATOM 664 C CA . GLU A 1 81 ? 14.186 -2.300 -26.704 1.00 86.69 81 GLU A CA 1
ATOM 665 C C . GLU A 1 81 ? 14.298 -2.507 -25.191 1.00 86.69 81 GLU A C 1
ATOM 667 O O . GLU A 1 81 ? 13.444 -3.176 -24.613 1.00 86.69 81 GLU A O 1
ATOM 672 N N . LEU A 1 82 ? 15.262 -1.856 -24.529 1.00 86.19 82 LEU A N 1
ATOM 673 C CA . LEU A 1 82 ? 15.367 -1.870 -23.068 1.00 86.19 82 LEU A CA 1
ATOM 674 C C . LEU A 1 82 ? 14.077 -1.360 -22.414 1.00 86.19 82 LEU A C 1
ATOM 676 O O . LEU A 1 82 ? 13.546 -1.998 -21.509 1.00 86.19 82 LEU A O 1
ATOM 680 N N . GLY A 1 83 ? 13.545 -0.239 -22.908 1.00 88.12 83 GLY A N 1
ATOM 681 C CA . GLY A 1 83 ? 12.292 0.334 -22.429 1.00 88.12 83 GLY A CA 1
ATOM 682 C C . GLY A 1 83 ? 11.126 -0.651 -22.519 1.00 88.12 83 GLY A C 1
ATOM 683 O O . GLY A 1 83 ? 10.372 -0.775 -21.564 1.00 88.12 83 GLY A O 1
ATOM 684 N N . ARG A 1 84 ? 11.011 -1.423 -23.608 1.00 89.75 84 ARG A N 1
ATOM 685 C CA . ARG A 1 84 ? 9.963 -2.452 -23.762 1.00 89.75 84 ARG A CA 1
ATOM 686 C C . ARG A 1 84 ? 10.064 -3.584 -22.740 1.00 89.75 84 ARG A C 1
ATOM 688 O O . ARG A 1 84 ? 9.038 -4.166 -22.409 1.00 89.75 84 ARG A O 1
ATOM 695 N N . HIS A 1 85 ? 11.266 -3.900 -22.263 1.00 87.50 85 HIS A N 1
ATOM 696 C CA . HIS A 1 85 ? 11.475 -4.930 -21.244 1.00 87.50 85 HIS A CA 1
ATOM 697 C C . HIS A 1 85 ? 11.317 -4.398 -19.816 1.00 87.50 85 HIS A C 1
ATOM 699 O O . HIS A 1 85 ? 10.819 -5.119 -18.958 1.00 87.50 85 HIS A O 1
ATOM 705 N N . ILE A 1 86 ? 11.701 -3.143 -19.561 1.00 90.38 86 ILE A N 1
ATOM 706 C CA . ILE A 1 86 ? 11.578 -2.505 -18.243 1.00 90.38 86 ILE A CA 1
ATOM 707 C C . ILE A 1 86 ? 10.139 -2.054 -17.962 1.00 90.38 86 ILE A C 1
ATOM 709 O O . ILE A 1 86 ? 9.671 -2.192 -16.836 1.00 90.38 86 ILE A O 1
ATOM 713 N N . GLN A 1 87 ? 9.427 -1.530 -18.963 1.00 91.88 87 GLN A N 1
ATOM 714 C CA . GLN A 1 87 ? 8.075 -0.994 -18.793 1.00 91.88 87 GLN A CA 1
ATOM 715 C C . GLN A 1 87 ? 7.095 -1.956 -18.096 1.00 91.88 87 GLN A C 1
ATOM 717 O O . GLN A 1 87 ? 6.485 -1.518 -17.128 1.00 91.88 87 GLN A O 1
ATOM 722 N N . PRO A 1 88 ? 6.958 -3.242 -18.489 1.00 92.94 88 PRO A N 1
ATOM 723 C CA . PRO A 1 88 ? 6.022 -4.144 -17.815 1.00 92.94 88 PRO A CA 1
ATOM 724 C C . PRO A 1 88 ? 6.375 -4.364 -16.341 1.00 92.94 88 PRO A C 1
ATOM 726 O O . PRO A 1 88 ? 5.477 -4.451 -15.515 1.00 92.94 88 PRO A O 1
ATOM 729 N N . VAL A 1 89 ? 7.667 -4.393 -16.004 1.00 90.94 89 VAL A N 1
ATOM 730 C CA . VAL A 1 89 ? 8.139 -4.519 -14.618 1.00 90.94 89 VAL A CA 1
ATOM 731 C C . VAL A 1 89 ? 7.739 -3.287 -13.805 1.00 90.94 89 VAL A C 1
ATOM 733 O O . VAL A 1 89 ? 7.228 -3.404 -12.696 1.00 90.94 89 VAL A O 1
ATOM 736 N N . LEU A 1 90 ? 7.922 -2.088 -14.367 1.00 90.94 90 LEU A N 1
ATOM 737 C CA . LEU A 1 90 ? 7.509 -0.842 -13.716 1.00 90.94 90 LEU A CA 1
ATOM 738 C C . LEU A 1 90 ? 5.987 -0.736 -13.567 1.00 90.94 90 LEU A C 1
ATOM 740 O O . LEU A 1 90 ? 5.516 -0.276 -12.527 1.00 90.94 90 LEU A O 1
ATOM 744 N N . ASP A 1 91 ? 5.232 -1.156 -14.581 1.00 93.31 91 ASP A N 1
ATOM 745 C CA . ASP A 1 91 ? 3.770 -1.159 -14.550 1.00 93.31 91 ASP A CA 1
ATOM 746 C C . ASP A 1 91 ? 3.256 -2.131 -13.474 1.00 93.31 91 ASP A C 1
ATOM 748 O O . ASP A 1 91 ? 2.402 -1.752 -12.674 1.00 93.31 91 ASP A O 1
ATOM 752 N N . GLU A 1 92 ? 3.837 -3.334 -13.380 1.00 91.25 92 GLU A N 1
ATOM 753 C CA . GLU A 1 92 ? 3.523 -4.323 -12.340 1.00 91.25 92 GLU A CA 1
ATOM 754 C C . GLU A 1 92 ? 3.853 -3.780 -10.939 1.00 91.25 92 GLU A C 1
ATOM 756 O O . GLU A 1 92 ? 3.028 -3.856 -10.026 1.00 91.25 92 GLU A O 1
ATOM 761 N N . MET A 1 93 ? 5.018 -3.137 -10.769 1.00 91.44 93 MET A N 1
ATOM 762 C CA . MET A 1 93 ? 5.388 -2.468 -9.516 1.00 91.44 93 MET A CA 1
ATOM 763 C C . MET A 1 93 ? 4.387 -1.388 -9.106 1.00 91.44 93 MET A C 1
ATOM 765 O O . MET A 1 93 ? 4.029 -1.283 -7.928 1.00 91.44 93 MET A O 1
ATOM 769 N N . LEU A 1 94 ? 3.945 -0.574 -10.064 1.00 91.50 94 LEU A N 1
ATOM 770 C CA . LEU A 1 94 ? 3.010 0.515 -9.820 1.00 91.50 94 LEU A CA 1
ATOM 771 C C . LEU A 1 94 ? 1.617 -0.015 -9.475 1.00 91.50 94 LEU A C 1
ATOM 773 O O . LEU A 1 94 ? 1.035 0.424 -8.482 1.00 91.50 94 LEU A O 1
ATOM 777 N N . GLU A 1 95 ? 1.095 -0.968 -10.248 1.00 93.81 95 GLU A N 1
ATOM 778 C CA . GLU A 1 95 ? -0.200 -1.606 -9.989 1.00 93.81 95 GLU A CA 1
ATOM 779 C C . GLU A 1 95 ? -0.228 -2.219 -8.590 1.00 93.81 95 GLU A C 1
ATOM 781 O O . GLU A 1 95 ? -1.161 -2.014 -7.809 1.00 93.81 95 GLU A O 1
ATOM 786 N N . TRP A 1 96 ? 0.837 -2.924 -8.234 1.00 92.56 96 TRP A N 1
ATOM 787 C CA . TRP A 1 96 ? 0.910 -3.608 -6.964 1.00 92.56 96 TRP A CA 1
ATOM 788 C C . TRP A 1 96 ? 1.045 -2.639 -5.779 1.00 92.56 96 TRP A C 1
ATOM 790 O O . TRP A 1 96 ? 0.381 -2.811 -4.753 1.00 92.56 96 TRP A O 1
ATOM 800 N N . HIS A 1 97 ? 1.804 -1.548 -5.940 1.00 90.56 97 HIS A N 1
ATOM 801 C CA . HIS A 1 97 ? 1.842 -0.458 -4.963 1.00 90.56 97 HIS A CA 1
ATOM 802 C C . HIS A 1 97 ? 0.459 0.185 -4.755 1.00 90.56 97 HIS A C 1
ATOM 804 O O . HIS A 1 97 ? 0.040 0.410 -3.614 1.00 90.56 97 HIS A O 1
ATOM 810 N N . LEU A 1 98 ? -0.282 0.446 -5.836 1.00 92.81 98 LEU A N 1
ATOM 811 C CA . LEU A 1 98 ? -1.647 0.976 -5.755 1.00 92.81 98 LEU A CA 1
ATOM 812 C C . LEU A 1 98 ? -2.595 0.006 -5.037 1.00 92.81 98 LEU A C 1
ATOM 814 O O . LEU A 1 98 ? -3.365 0.424 -4.172 1.00 92.81 98 LEU A O 1
ATOM 818 N N . ASN A 1 99 ? -2.501 -1.290 -5.327 1.00 94.38 99 ASN A N 1
ATOM 819 C CA . ASN A 1 99 ? -3.327 -2.308 -4.682 1.00 94.38 99 ASN A CA 1
ATOM 820 C C . ASN A 1 99 ? -3.050 -2.406 -3.176 1.00 94.38 99 ASN A C 1
ATOM 822 O O . ASN A 1 99 ? -3.988 -2.426 -2.379 1.00 94.38 99 ASN A O 1
ATOM 826 N N . ILE A 1 100 ? -1.779 -2.399 -2.760 1.00 93.69 100 ILE A N 1
ATOM 827 C CA . ILE A 1 100 ? -1.427 -2.420 -1.333 1.00 93.69 100 ILE A CA 1
ATOM 828 C C . ILE A 1 100 ? -1.883 -1.155 -0.626 1.00 93.69 100 ILE A C 1
ATOM 830 O O . ILE A 1 100 ? -2.450 -1.236 0.461 1.00 93.69 100 ILE A O 1
ATOM 834 N N . THR A 1 101 ? -1.647 0.016 -1.212 1.00 92.62 101 THR A N 1
ATOM 835 C CA . THR A 1 101 ? -2.060 1.281 -0.590 1.00 92.62 101 THR A CA 1
ATOM 836 C C . THR A 1 101 ? -3.578 1.359 -0.434 1.00 92.62 101 THR A C 1
ATOM 838 O O . THR A 1 101 ? -4.054 1.746 0.635 1.00 92.62 101 THR A O 1
ATOM 841 N N . ALA A 1 102 ? -4.343 0.922 -1.438 1.00 95.50 102 ALA A N 1
ATOM 842 C CA . ALA A 1 102 ? -5.797 0.825 -1.353 1.00 95.50 102 ALA A CA 1
ATOM 843 C C . ALA A 1 102 ? -6.253 -0.168 -0.269 1.00 95.50 102 ALA A C 1
ATOM 845 O O . ALA A 1 102 ? -7.160 0.135 0.510 1.00 95.50 102 ALA A O 1
ATOM 846 N N . GLU A 1 103 ? -5.607 -1.331 -0.177 1.00 96.56 103 GLU A N 1
ATOM 847 C CA . GLU A 1 103 ? -5.938 -2.347 0.821 1.00 96.56 103 GLU A CA 1
ATOM 848 C C . GLU A 1 103 ? -5.606 -1.879 2.247 1.00 96.56 103 GLU A C 1
ATOM 850 O O . GLU A 1 103 ? -6.426 -2.039 3.149 1.00 96.56 103 GLU A O 1
ATOM 855 N N . VAL A 1 104 ? -4.464 -1.218 2.458 1.00 94.19 104 VAL A N 1
ATOM 856 C CA . VAL A 1 104 ? -4.102 -0.620 3.754 1.00 94.19 104 VAL A CA 1
ATOM 857 C C . VAL A 1 104 ? -5.134 0.427 4.175 1.00 94.19 104 VAL A C 1
ATOM 859 O O . VAL A 1 104 ? -5.617 0.388 5.304 1.00 94.19 104 VAL A O 1
ATOM 862 N N . GLN A 1 105 ? -5.549 1.308 3.259 1.00 95.38 105 GLN A N 1
ATOM 863 C CA . GLN A 1 105 ? -6.613 2.280 3.535 1.00 95.38 105 GLN A CA 1
ATOM 864 C C . GLN A 1 105 ? -7.949 1.606 3.868 1.00 95.38 105 GLN A C 1
ATOM 866 O O . GLN A 1 105 ? -8.724 2.125 4.673 1.00 95.38 105 GLN A O 1
ATOM 871 N N . ARG A 1 106 ? -8.255 0.464 3.241 1.00 96.94 106 ARG A N 1
ATOM 872 C CA . ARG A 1 106 ? -9.450 -0.320 3.564 1.00 96.94 106 ARG A CA 1
ATOM 873 C C . ARG A 1 106 ? -9.367 -0.873 4.984 1.00 96.94 106 ARG A C 1
ATOM 875 O O . ARG A 1 106 ? -10.340 -0.750 5.719 1.00 96.94 106 ARG A O 1
ATOM 882 N N . VAL A 1 107 ? -8.226 -1.443 5.370 1.00 96.69 107 VAL A N 1
ATOM 883 C CA . VAL A 1 107 ? -8.004 -1.974 6.724 1.00 96.69 107 VAL A CA 1
ATOM 884 C C . VAL A 1 107 ? -8.114 -0.865 7.768 1.00 96.69 107 VAL A C 1
ATOM 886 O O . VAL A 1 107 ? -8.828 -1.045 8.748 1.00 96.69 107 VAL A O 1
ATOM 889 N N . ASP A 1 108 ? -7.518 0.305 7.524 1.00 94.75 108 ASP A N 1
ATOM 890 C CA . ASP A 1 108 ? -7.613 1.453 8.438 1.00 94.75 108 ASP A CA 1
ATOM 891 C C . ASP A 1 108 ? -9.072 1.881 8.667 1.00 94.75 108 ASP A C 1
ATOM 893 O O . ASP A 1 108 ? -9.500 2.085 9.804 1.00 94.75 108 ASP A O 1
ATOM 897 N N . LYS A 1 109 ? -9.885 1.902 7.603 1.00 96.81 109 LYS A N 1
ATOM 898 C CA . LYS A 1 109 ? -11.330 2.155 7.718 1.00 96.81 109 LYS A CA 1
ATOM 899 C C . LYS A 1 109 ? -12.060 1.074 8.513 1.00 96.81 109 LYS A C 1
ATOM 901 O O . LYS A 1 109 ? -13.019 1.390 9.212 1.00 96.81 109 LYS A O 1
ATOM 906 N N . GLU A 1 110 ? -11.667 -0.192 8.397 1.00 96.25 110 GLU A N 1
ATOM 907 C CA . GLU A 1 110 ? -12.260 -1.270 9.200 1.00 96.25 110 GLU A CA 1
ATOM 908 C C . GLU A 1 110 ? -11.874 -1.162 10.683 1.00 96.25 110 GLU A C 1
ATOM 910 O O . GLU A 1 110 ? -12.724 -1.395 11.542 1.00 96.25 110 GLU A O 1
ATOM 915 N N . VAL A 1 111 ? -10.655 -0.714 11.009 1.00 95.00 111 VAL A N 1
ATOM 916 C CA . VAL A 1 111 ? -10.251 -0.433 12.400 1.00 95.00 111 VAL A CA 1
ATOM 917 C C . VAL A 1 111 ? -11.111 0.684 13.000 1.00 95.00 111 VAL A C 1
ATOM 919 O O . VAL A 1 111 ? -11.657 0.524 14.094 1.00 95.00 111 VAL A O 1
ATOM 922 N N . GLU A 1 112 ? -11.297 1.790 12.273 1.00 95.69 112 GLU A N 1
ATOM 923 C CA . GLU A 1 112 ? -12.172 2.891 12.705 1.00 95.69 112 GLU A CA 1
ATOM 924 C C . GLU A 1 112 ? -13.626 2.424 12.890 1.00 95.69 112 GLU A C 1
ATOM 926 O O . GLU A 1 112 ? -14.293 2.764 13.877 1.00 95.69 112 GLU A O 1
ATOM 931 N N . LYS A 1 113 ? -14.136 1.602 11.965 1.00 96.00 113 LYS A N 1
ATOM 932 C CA . LYS A 1 113 ? -15.476 1.011 12.077 1.00 96.00 113 LYS A CA 1
ATOM 933 C C . LYS A 1 113 ? -15.602 0.134 13.317 1.00 96.00 113 LYS A C 1
ATOM 935 O O . LYS A 1 113 ? -16.558 0.319 14.067 1.00 96.00 113 LYS A O 1
ATOM 940 N N . GLU A 1 114 ? -14.663 -0.770 13.580 1.00 95.56 114 GLU A N 1
ATOM 941 C CA . GLU A 1 114 ? -14.696 -1.606 14.787 1.00 95.56 114 GLU A CA 1
ATOM 942 C C . GLU A 1 114 ? -14.680 -0.752 16.063 1.00 95.56 114 GLU A C 1
ATOM 944 O O . GLU A 1 114 ? -15.448 -1.018 16.990 1.00 95.56 114 GLU A O 1
ATOM 949 N N . GLU A 1 115 ? -13.895 0.329 16.106 1.00 95.56 115 GLU A N 1
ATOM 950 C CA . GLU A 1 115 ? -13.875 1.242 17.254 1.00 95.56 115 GLU A CA 1
ATOM 951 C C . GLU A 1 115 ? -15.234 1.930 17.468 1.00 95.56 115 GLU A C 1
ATOM 953 O O . GLU A 1 115 ? -15.752 1.999 18.592 1.00 95.56 115 GLU A O 1
ATOM 958 N N . THR A 1 116 ? -15.848 2.426 16.392 1.00 96.88 116 THR A N 1
ATOM 959 C CA . THR A 1 116 ? -17.170 3.060 16.475 1.00 96.88 116 THR A CA 1
ATOM 960 C C . THR A 1 116 ? -18.254 2.064 16.889 1.00 96.88 116 THR A C 1
ATOM 962 O O . THR A 1 116 ? -19.057 2.376 17.776 1.00 96.88 116 THR A O 1
ATOM 965 N N . LEU A 1 117 ? -18.248 0.851 16.329 1.00 96.00 117 LEU A N 1
ATOM 966 C CA . LEU A 1 117 ? -19.176 -0.228 16.673 1.00 96.00 117 LEU A CA 1
ATOM 967 C C . LEU A 1 117 ? -19.014 -0.673 18.126 1.00 96.00 117 LEU A C 1
ATOM 969 O O . LEU A 1 117 ? -20.014 -0.862 18.827 1.00 96.00 11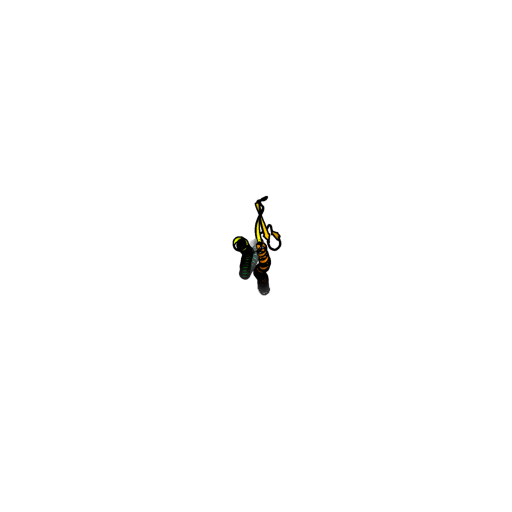7 LEU A O 1
ATOM 973 N N . PHE A 1 118 ? -17.779 -0.785 18.618 1.00 96.75 118 PHE A N 1
ATOM 974 C CA . PHE A 1 118 ? -17.505 -1.090 20.019 1.00 96.75 118 PHE A CA 1
ATOM 975 C C . PHE A 1 118 ? -18.084 -0.010 20.941 1.00 96.75 118 PHE A C 1
ATOM 977 O O . PHE A 1 118 ? -18.871 -0.310 21.840 1.00 96.75 118 PHE A O 1
ATOM 984 N N . LYS A 1 119 ? -17.790 1.270 20.675 1.00 96.12 119 LYS A N 1
ATOM 985 C CA . LYS A 1 119 ? -18.313 2.393 21.474 1.00 96.12 119 LYS A CA 1
ATOM 986 C C . LYS A 1 119 ? -19.843 2.436 21.482 1.00 96.12 119 LYS A C 1
ATOM 988 O O . LYS A 1 119 ? -20.447 2.671 22.530 1.00 96.12 119 LYS A O 1
ATOM 993 N N . GLN A 1 120 ? -20.483 2.229 20.332 1.00 96.94 120 GLN A N 1
ATOM 994 C CA . GLN A 1 120 ? -21.943 2.252 20.211 1.00 96.94 120 GLN A CA 1
ATOM 995 C C . GLN A 1 120 ? -22.600 1.069 20.928 1.00 96.94 120 GLN A C 1
ATOM 997 O O . GLN A 1 120 ? -23.531 1.267 21.712 1.00 96.94 120 GLN A O 1
ATOM 1002 N N . SER A 1 121 ? -22.103 -0.146 20.695 1.00 95.50 121 SER A N 1
ATOM 1003 C CA . SER A 1 121 ? -22.625 -1.362 21.327 1.00 95.50 121 SER A CA 1
ATOM 1004 C C . SER A 1 121 ? -22.444 -1.335 22.844 1.00 95.50 121 SER A C 1
ATOM 1006 O O . SER A 1 121 ? -23.378 -1.675 23.573 1.00 95.50 121 SER A O 1
ATOM 1008 N N . TRP A 1 122 ? -21.307 -0.834 23.335 1.00 96.38 122 TRP A N 1
ATOM 1009 C CA . TRP A 1 122 ? -21.076 -0.671 24.766 1.00 96.38 122 TRP A CA 1
ATOM 1010 C C . TRP A 1 122 ? -22.029 0.349 25.398 1.00 96.38 122 TRP A C 1
ATOM 1012 O O . TRP A 1 122 ? -22.676 0.051 26.400 1.00 96.38 122 TRP A O 1
ATOM 1022 N N . LYS A 1 123 ? -22.206 1.523 24.779 1.00 96.00 123 LYS A N 1
ATOM 1023 C CA . LYS A 1 123 ? -23.178 2.528 25.251 1.00 96.00 123 LYS A CA 1
ATOM 1024 C C . LYS A 1 123 ? -24.610 1.990 25.255 1.00 96.00 123 LYS A C 1
ATOM 1026 O O . LYS A 1 123 ? -25.378 2.271 26.177 1.00 96.00 123 LYS A O 1
ATOM 1031 N N . ALA A 1 124 ? -24.987 1.220 24.235 1.00 96.19 124 ALA A N 1
ATOM 1032 C CA . ALA A 1 124 ? -26.300 0.586 24.170 1.00 96.19 124 ALA A CA 1
ATOM 1033 C C . ALA A 1 124 ? -26.485 -0.446 25.293 1.00 96.19 124 ALA A C 1
ATOM 1035 O O . ALA A 1 124 ? -27.550 -0.493 25.915 1.00 96.19 124 ALA A O 1
ATOM 1036 N N . TRP A 1 125 ? -25.445 -1.230 25.587 1.00 95.75 125 TRP A N 1
ATOM 1037 C CA . TRP A 1 125 ? -25.431 -2.165 26.708 1.00 95.75 125 TRP A CA 1
ATOM 1038 C C . TRP A 1 125 ? -25.565 -1.443 28.055 1.00 95.75 125 TRP A C 1
ATOM 1040 O O . TRP A 1 125 ? -26.441 -1.810 28.839 1.00 95.75 125 TRP A O 1
ATOM 1050 N N . GLU A 1 126 ? -24.791 -0.376 28.294 1.00 94.50 126 GLU A N 1
ATOM 1051 C CA . GLU A 1 126 ? -24.880 0.427 29.523 1.00 94.50 126 GLU A CA 1
ATOM 1052 C C . GLU A 1 126 ? -26.298 0.970 29.711 1.00 94.50 126 GLU A C 1
ATOM 1054 O O . GLU A 1 126 ? -26.923 0.730 30.742 1.00 94.50 126 GLU A O 1
ATOM 1059 N N . LYS A 1 127 ? -26.871 1.600 28.676 1.00 94.38 127 LYS A N 1
ATOM 1060 C CA . LYS A 1 127 ? -28.244 2.123 28.723 1.00 94.38 127 LYS A CA 1
ATOM 1061 C C . LYS A 1 127 ? -29.270 1.027 29.021 1.00 94.38 127 LYS A C 1
ATOM 1063 O O . LYS A 1 127 ? -30.199 1.260 29.795 1.00 94.38 127 LYS A O 1
ATOM 1068 N N . LYS A 1 128 ? -29.125 -0.157 28.417 1.00 94.62 128 LYS A N 1
ATOM 1069 C CA . LYS A 1 128 ? -30.016 -1.303 28.651 1.00 94.62 128 LYS A CA 1
ATOM 1070 C C . LYS A 1 128 ? -29.933 -1.784 30.100 1.00 94.62 128 LYS A C 1
ATOM 1072 O O . LYS A 1 128 ? -30.977 -1.996 30.712 1.00 94.62 128 LYS A O 1
ATOM 1077 N N . MET A 1 129 ? -28.726 -1.914 30.649 1.00 93.12 129 MET A N 1
ATOM 1078 C CA . MET A 1 129 ? -28.518 -2.351 32.031 1.00 93.12 129 MET A CA 1
ATOM 1079 C C . MET A 1 129 ? -29.022 -1.320 33.034 1.00 93.12 129 MET A C 1
ATOM 1081 O O . MET A 1 129 ? -29.792 -1.668 33.925 1.00 93.12 129 MET A O 1
ATOM 1085 N N . THR A 1 130 ? -28.684 -0.043 32.853 1.00 92.00 130 THR A N 1
ATOM 1086 C CA . THR A 1 130 ? -29.196 1.037 33.704 1.00 92.00 130 THR A CA 1
ATOM 1087 C C . THR A 1 130 ? -30.722 1.077 33.683 1.00 92.00 130 THR A C 1
ATOM 1089 O O . THR A 1 130 ? -31.347 1.167 34.734 1.00 92.00 130 THR A O 1
ATOM 1092 N N . ARG A 1 131 ? -31.345 0.941 32.504 1.00 93.25 131 ARG A N 1
ATOM 1093 C CA . ARG A 1 131 ? -32.807 0.894 32.394 1.00 93.25 131 ARG A CA 1
ATOM 1094 C C . ARG A 1 131 ? -33.396 -0.299 33.144 1.00 93.25 131 ARG A C 1
ATOM 1096 O O . ARG A 1 131 ? -34.341 -0.117 33.901 1.00 93.25 131 ARG A O 1
ATOM 1103 N N . PHE A 1 132 ? -32.837 -1.491 32.951 1.00 91.69 132 PHE A N 1
ATOM 1104 C CA . PHE A 1 132 ? -33.299 -2.705 33.621 1.00 91.69 132 PHE A CA 1
ATOM 1105 C C . PHE A 1 132 ? -33.236 -2.565 35.149 1.00 91.69 132 PHE A C 1
ATOM 1107 O O . PHE A 1 132 ? -34.247 -2.762 35.818 1.00 91.69 132 PHE A O 1
ATOM 1114 N N . TYR A 1 133 ? -32.093 -2.144 35.695 1.00 89.50 133 TYR A N 1
ATOM 1115 C CA . TYR A 1 133 ? -31.885 -2.068 37.144 1.00 89.50 133 TYR A CA 1
ATOM 1116 C C . TYR A 1 133 ? -32.607 -0.905 37.837 1.00 89.50 133 TYR A C 1
ATOM 1118 O O . TYR A 1 133 ? -32.902 -1.016 39.025 1.00 89.50 133 TYR A O 1
ATOM 1126 N N . LEU A 1 134 ? -32.889 0.193 37.125 1.00 87.88 134 LEU A N 1
ATOM 1127 C CA . LEU A 1 134 ? -33.598 1.348 37.689 1.00 87.88 134 LEU A CA 1
ATOM 1128 C C . LEU A 1 134 ? -35.116 1.309 37.484 1.00 87.88 134 LEU A C 1
ATOM 1130 O O . LEU A 1 134 ? -35.836 1.903 38.276 1.00 87.88 134 LEU A O 1
ATOM 1134 N N . GLN A 1 135 ? -35.607 0.696 36.401 1.00 87.19 135 GLN A N 1
ATOM 1135 C CA . GLN A 1 135 ? -37.037 0.737 36.052 1.00 87.19 135 GLN A CA 1
ATOM 1136 C C . GLN A 1 135 ? -37.748 -0.600 36.244 1.00 87.19 135 GLN A C 1
ATOM 1138 O O . GLN A 1 135 ? -38.943 -0.610 36.514 1.00 87.19 135 GLN A O 1
ATOM 1143 N N . SER A 1 136 ? -37.055 -1.718 36.030 1.00 84.75 136 SER A N 1
ATOM 1144 C CA . SER A 1 136 ? -37.686 -3.043 35.974 1.00 84.75 136 SER A CA 1
ATOM 1145 C C . SER A 1 136 ? -37.340 -3.915 37.173 1.00 84.75 136 SER A C 1
ATOM 1147 O O . SER A 1 136 ? -38.160 -4.733 37.581 1.00 84.75 136 SER A O 1
ATOM 1149 N N . ALA A 1 137 ? -36.142 -3.758 37.734 1.00 86.19 137 ALA A N 1
ATOM 1150 C CA . ALA A 1 137 ? -35.737 -4.481 38.925 1.00 86.19 137 ALA A CA 1
ATOM 1151 C C . ALA A 1 137 ? -36.368 -3.830 40.167 1.00 86.19 137 ALA A C 1
ATOM 1153 O O . ALA A 1 137 ? -36.158 -2.632 40.382 1.00 86.19 137 ALA A O 1
ATOM 1154 N N . PRO A 1 138 ? -37.117 -4.585 40.992 1.00 85.31 138 PRO A N 1
ATOM 1155 C CA . PRO A 1 138 ? -37.556 -4.076 42.282 1.00 85.31 138 PRO A CA 1
ATOM 1156 C C . PRO A 1 138 ? -36.338 -3.731 43.150 1.00 85.31 138 PRO A C 1
ATOM 1158 O O . PRO A 1 138 ? -35.245 -4.275 42.965 1.00 85.31 138 PRO A O 1
ATOM 1161 N N . LEU A 1 139 ? -36.516 -2.799 44.085 1.00 85.44 139 LEU A N 1
ATOM 1162 C CA . LEU A 1 139 ? -35.547 -2.612 45.161 1.00 85.44 139 LEU A CA 1
ATOM 1163 C C . LEU A 1 139 ? -35.489 -3.899 45.988 1.00 85.44 139 LEU A C 1
ATOM 1165 O O . LEU A 1 139 ? -36.521 -4.534 46.220 1.00 85.44 139 LEU A O 1
ATOM 1169 N N . ASP A 1 140 ? -34.293 -4.265 46.444 1.00 82.50 140 ASP A N 1
ATOM 1170 C CA . ASP A 1 140 ? -34.148 -5.313 47.452 1.00 82.50 140 ASP A CA 1
ATOM 1171 C C . ASP A 1 140 ? -35.041 -4.988 48.657 1.00 82.50 140 ASP A C 1
ATOM 1173 O O . ASP A 1 140 ? -35.130 -3.830 49.063 1.00 82.50 140 ASP A O 1
ATOM 1177 N N . GLY A 1 141 ? -35.689 -6.002 49.240 1.00 82.31 141 GLY A N 1
ATOM 1178 C CA . GLY A 1 141 ? -36.725 -5.817 50.270 1.00 82.31 141 GLY A CA 1
ATOM 1179 C C . GLY A 1 141 ? -36.272 -5.060 51.526 1.00 82.31 141 GLY A C 1
ATOM 1180 O O . GLY A 1 141 ? -37.104 -4.535 52.260 1.00 82.31 141 GLY A O 1
ATOM 1181 N N . ASP A 1 142 ? -34.961 -4.956 51.743 1.00 89.19 142 ASP A N 1
ATOM 1182 C CA . ASP A 1 142 ? -34.367 -4.194 52.837 1.00 89.19 142 ASP A CA 1
ATOM 1183 C C . ASP A 1 142 ? -34.288 -2.682 52.545 1.00 89.19 142 ASP A C 1
ATOM 1185 O O . ASP A 1 142 ? -34.046 -1.907 53.465 1.00 89.19 142 ASP A O 1
ATOM 1189 N N . TRP A 1 143 ? -34.471 -2.232 51.299 1.00 91.00 143 TRP A N 1
ATOM 1190 C CA . TRP A 1 143 ? -34.356 -0.827 50.894 1.00 91.00 143 TRP A CA 1
ATOM 1191 C C . TRP A 1 143 ? -35.716 -0.178 50.644 1.00 91.00 143 TRP A C 1
ATOM 1193 O O . TRP A 1 143 ? -36.542 -0.671 49.882 1.00 91.00 143 TRP A O 1
ATOM 1203 N N . VAL A 1 144 ? -35.911 1.006 51.224 1.00 89.81 144 VAL A N 1
ATOM 1204 C CA . VAL A 1 144 ? -37.127 1.809 51.073 1.00 89.81 144 VAL A CA 1
ATOM 1205 C C . VAL A 1 144 ? -36.768 3.199 50.566 1.00 89.81 144 VAL A C 1
ATOM 1207 O O . VAL A 1 144 ? -35.869 3.859 51.088 1.00 89.81 144 VAL A O 1
ATOM 1210 N N . GLN A 1 145 ? -37.493 3.666 49.554 1.00 91.19 145 GLN A N 1
ATOM 1211 C CA . GLN A 1 145 ? -37.376 5.031 49.054 1.00 91.19 145 GLN A CA 1
ATOM 1212 C C . GLN A 1 145 ? -38.099 6.003 49.999 1.00 91.19 145 GLN A C 1
ATOM 1214 O O . GLN A 1 145 ? -39.269 5.810 50.325 1.00 91.19 145 GLN A O 1
ATOM 1219 N N . LYS A 1 146 ? -37.414 7.068 50.419 1.00 90.38 146 LYS A N 1
ATOM 1220 C CA . LYS A 1 146 ? -37.981 8.178 51.193 1.00 90.38 146 LYS A CA 1
ATOM 1221 C C . LYS A 1 146 ? -37.679 9.509 50.512 1.00 90.38 146 LYS A C 1
ATOM 1223 O O . LYS A 1 146 ? -36.695 9.648 49.790 1.00 90.38 146 LYS A O 1
ATOM 1228 N N . THR A 1 147 ? -38.521 10.497 50.774 1.00 89.94 147 THR A N 1
ATOM 1229 C CA . THR A 1 147 ? -38.327 11.869 50.303 1.00 89.94 147 THR A CA 1
ATOM 1230 C C . THR A 1 147 ? -38.100 12.758 51.515 1.00 89.94 147 THR A C 1
ATOM 1232 O O . THR A 1 147 ? -38.839 12.674 52.494 1.00 89.94 147 THR A O 1
ATOM 1235 N N . ASP A 1 148 ? -37.047 13.569 51.483 1.00 88.31 148 ASP A N 1
ATOM 1236 C CA . ASP A 1 148 ? -36.797 14.580 52.507 1.00 88.31 148 ASP A CA 1
ATOM 1237 C C . ASP A 1 148 ? -37.716 15.785 52.264 1.00 88.31 148 ASP A C 1
ATOM 1239 O O . ASP A 1 148 ? -37.584 16.460 51.243 1.00 88.31 148 ASP A O 1
ATOM 1243 N N . ASN A 1 149 ? -38.635 16.061 53.191 1.00 85.06 149 ASN A N 1
ATOM 1244 C CA . ASN A 1 149 ? -39.616 17.144 53.065 1.00 85.06 149 ASN A CA 1
ATOM 1245 C C . ASN A 1 149 ? -38.981 18.544 53.070 1.00 85.06 149 ASN A C 1
ATOM 1247 O O . ASN A 1 149 ? -39.596 19.483 52.576 1.00 85.06 149 ASN A O 1
ATOM 1251 N N . ALA A 1 150 ? -37.771 18.703 53.617 1.00 84.06 150 ALA A N 1
ATOM 1252 C CA . ALA A 1 150 ? -37.098 20.002 53.652 1.00 84.06 150 ALA A CA 1
ATOM 1253 C C . ALA A 1 150 ? -36.453 20.363 52.304 1.00 84.06 150 ALA A C 1
ATOM 1255 O O . ALA A 1 150 ? -36.437 21.525 51.907 1.00 84.06 150 ALA A O 1
ATOM 1256 N N . ASN A 1 151 ? -35.932 19.359 51.591 1.00 84.62 151 ASN A N 1
ATOM 1257 C CA . ASN A 1 151 ? -35.117 19.552 50.389 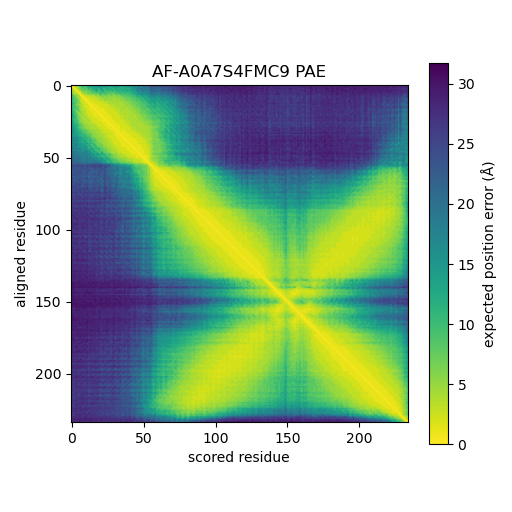1.00 84.62 151 ASN A CA 1
ATOM 1258 C C . ASN A 1 151 ? -35.740 18.963 49.113 1.00 84.62 151 ASN A C 1
ATOM 1260 O O . ASN A 1 151 ? -35.145 19.082 48.042 1.00 84.62 151 ASN A O 1
ATOM 1264 N N . ASN A 1 152 ? -36.887 18.279 49.216 1.00 83.88 152 ASN A N 1
ATOM 1265 C CA . ASN A 1 152 ? -37.521 17.488 48.151 1.00 83.88 152 ASN A CA 1
ATOM 1266 C C . ASN A 1 152 ? -36.575 16.484 47.463 1.00 83.88 152 ASN A C 1
ATOM 1268 O O . ASN A 1 152 ? -36.785 16.091 46.315 1.00 83.88 152 ASN A O 1
ATOM 1272 N N . LYS A 1 153 ? -35.516 16.052 48.156 1.00 89.06 153 LYS A N 1
ATOM 1273 C CA . LYS A 1 153 ? -34.555 15.078 47.634 1.00 89.06 153 LYS A CA 1
ATOM 1274 C C . LYS A 1 153 ? -34.986 13.669 48.008 1.00 89.06 153 LYS A C 1
ATOM 1276 O O . LYS A 1 153 ? -35.313 13.391 49.161 1.00 89.06 153 LYS A O 1
ATOM 1281 N N . VAL A 1 154 ? -34.944 12.776 47.025 1.00 88.88 154 VAL A N 1
ATOM 1282 C CA . VAL A 1 154 ? -35.166 11.345 47.227 1.00 88.88 154 VAL A CA 1
ATOM 1283 C C . VAL A 1 154 ? -33.886 10.713 47.770 1.00 88.88 154 VAL A C 1
ATOM 1285 O O . VAL A 1 154 ? -32.803 10.936 47.231 1.00 88.88 154 VAL A O 1
ATOM 1288 N N . TYR A 1 155 ? -34.013 9.912 48.821 1.00 91.00 155 TYR A N 1
ATOM 1289 C CA . TYR A 1 155 ? -32.950 9.069 49.356 1.00 91.00 155 TYR A CA 1
ATOM 1290 C C . TYR A 1 155 ? -33.484 7.662 49.629 1.00 91.00 155 TYR A C 1
ATOM 1292 O O . TYR A 1 155 ? -34.688 7.443 49.760 1.00 91.00 155 TYR A O 1
ATOM 1300 N N . PHE A 1 156 ? -32.586 6.689 49.704 1.00 91.81 156 PHE A N 1
ATOM 1301 C CA . PHE A 1 156 ? -32.917 5.293 49.958 1.00 91.81 156 PHE A CA 1
ATOM 1302 C C . PHE A 1 156 ? -32.412 4.917 51.349 1.00 91.81 156 PHE A C 1
ATOM 1304 O O . PHE A 1 156 ? -31.242 5.130 51.664 1.00 91.81 156 PHE A O 1
ATOM 1311 N N . LEU A 1 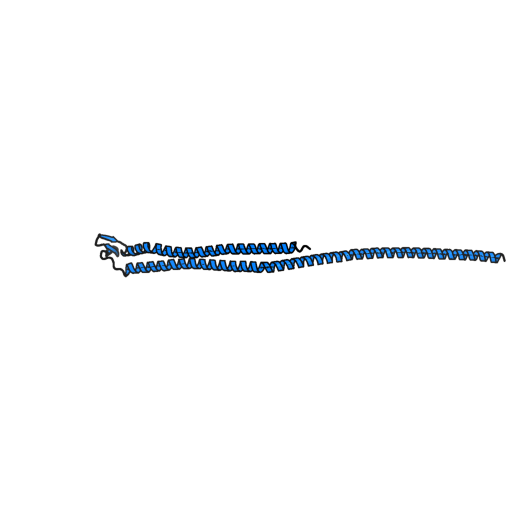157 ? -33.299 4.391 52.190 1.00 90.88 157 LEU A N 1
ATOM 1312 C CA . LEU A 1 157 ? -32.995 3.934 53.543 1.00 90.88 157 LEU A CA 1
ATOM 1313 C C . LEU A 1 157 ? -33.020 2.409 53.569 1.00 90.88 157 LEU A C 1
ATOM 1315 O O . LEU A 1 157 ? -34.022 1.807 53.190 1.00 90.88 157 LEU A O 1
ATOM 1319 N N . ASN A 1 158 ? -31.946 1.794 54.046 1.00 91.94 158 ASN A N 1
ATOM 1320 C CA . ASN A 1 158 ? -31.925 0.367 54.315 1.00 91.94 158 ASN A CA 1
ATOM 1321 C C . ASN A 1 158 ? -32.438 0.104 55.738 1.00 91.94 158 ASN A C 1
ATOM 1323 O O . ASN A 1 158 ? -31.844 0.549 56.718 1.00 91.94 158 ASN A O 1
ATOM 1327 N N . VAL A 1 159 ? -33.552 -0.613 55.848 1.00 90.06 159 VAL A N 1
ATOM 1328 C CA . VAL A 1 159 ? -34.283 -0.877 57.096 1.00 90.06 159 VAL A CA 1
ATOM 1329 C C . VAL A 1 159 ? -33.529 -1.853 58.005 1.00 90.06 159 VAL A C 1
ATOM 1331 O O . VAL A 1 159 ? -33.705 -1.829 59.219 1.00 90.06 159 VAL A O 1
ATOM 1334 N N . LYS A 1 160 ? -32.650 -2.688 57.443 1.00 92.06 160 LYS A N 1
ATOM 1335 C CA . LYS A 1 160 ? -31.900 -3.702 58.192 1.00 92.06 160 LYS A CA 1
ATOM 1336 C C . LYS A 1 160 ? -30.688 -3.131 58.924 1.00 92.06 160 LYS A C 1
ATOM 1338 O O . LYS A 1 160 ? -30.364 -3.590 60.014 1.00 92.06 160 LYS A O 1
ATOM 1343 N N . ASN A 1 161 ? -29.992 -2.164 58.327 1.00 91.06 161 ASN A N 1
ATOM 1344 C CA . ASN A 1 161 ? -28.738 -1.616 58.865 1.00 91.06 161 ASN A CA 1
ATOM 1345 C C . ASN A 1 161 ? -28.763 -0.092 59.079 1.00 91.06 161 ASN A C 1
ATOM 1347 O O . ASN A 1 161 ? -27.731 0.484 59.417 1.00 91.06 161 ASN A O 1
ATOM 1351 N N . ASN A 1 162 ? -29.914 0.558 58.878 1.00 89.88 162 ASN A N 1
ATOM 1352 C CA . ASN A 1 162 ? -30.094 2.012 58.943 1.00 89.88 162 ASN A CA 1
ATOM 1353 C C . ASN A 1 162 ? -29.148 2.813 58.027 1.00 89.88 162 ASN A C 1
ATOM 1355 O O . ASN A 1 162 ? -28.940 4.007 58.243 1.00 89.88 162 ASN A O 1
ATOM 1359 N N . ALA A 1 163 ? -28.578 2.189 56.991 1.00 91.38 163 ALA A N 1
ATOM 1360 C CA . ALA A 1 163 ? -27.732 2.888 56.035 1.00 91.38 163 ALA A CA 1
ATOM 1361 C C . ALA A 1 163 ? -28.576 3.785 55.121 1.00 91.38 163 ALA A C 1
ATOM 1363 O O . ALA A 1 163 ? -29.636 3.385 54.634 1.00 91.38 163 ALA A O 1
ATOM 1364 N N . VAL A 1 164 ? -28.071 4.986 54.843 1.00 90.06 164 VAL A N 1
ATOM 1365 C CA . VAL A 1 164 ? -28.698 5.947 53.930 1.00 90.06 164 VAL A CA 1
ATOM 1366 C C . VAL A 1 164 ? -27.862 6.043 52.659 1.00 90.06 164 VAL A C 1
ATOM 1368 O O . VAL A 1 164 ? -26.653 6.258 52.717 1.00 90.06 164 VAL A O 1
ATOM 1371 N N . ALA A 1 165 ? -28.508 5.893 51.505 1.00 89.69 165 ALA A N 1
ATOM 1372 C CA . ALA A 1 165 ? -27.895 6.066 50.197 1.00 89.69 165 ALA A CA 1
ATOM 1373 C C . ALA A 1 165 ? -28.609 7.176 49.415 1.00 89.69 165 ALA A C 1
ATOM 1375 O O . ALA A 1 165 ? -29.831 7.178 49.275 1.00 89.69 165 ALA A O 1
ATOM 1376 N N . HIS A 1 166 ? -27.836 8.116 48.869 1.00 89.38 166 HIS A N 1
ATOM 1377 C CA . HIS A 1 166 ? -28.354 9.171 47.987 1.00 89.38 166 HIS A CA 1
ATOM 1378 C C . HIS A 1 166 ? -28.466 8.725 46.520 1.00 89.38 166 HIS A C 1
ATOM 1380 O O . HIS A 1 166 ? -29.106 9.393 45.714 1.00 89.38 166 HIS A O 1
ATOM 1386 N N . GLN A 1 167 ? -27.844 7.599 46.171 1.00 87.94 167 GLN A N 1
ATOM 1387 C CA . GLN A 1 167 ? -27.936 6.962 44.859 1.00 87.94 167 GLN A CA 1
ATOM 1388 C C . GLN A 1 167 ? -28.804 5.703 44.947 1.00 87.94 167 GLN A C 1
ATOM 1390 O O . GLN A 1 167 ? -28.903 5.089 46.009 1.00 87.94 167 GLN A O 1
ATOM 1395 N N . HIS A 1 168 ? -29.418 5.311 43.828 1.00 88.19 168 HIS A N 1
ATOM 1396 C CA . HIS A 1 168 ? -30.271 4.125 43.769 1.00 88.19 168 HIS A CA 1
ATOM 1397 C C . HIS A 1 168 ? -29.458 2.855 44.101 1.00 88.19 168 HIS A C 1
ATOM 1399 O O . HIS A 1 168 ? -28.470 2.597 43.412 1.00 88.19 168 HIS A O 1
ATOM 1405 N N . PRO A 1 169 ? -29.856 2.032 45.093 1.00 88.44 169 PRO A N 1
ATOM 1406 C CA . PRO A 1 169 ? -29.090 0.861 45.536 1.00 88.44 169 PRO A CA 1
ATOM 1407 C C . PRO A 1 169 ? -28.717 -0.100 44.400 1.00 88.44 169 PRO A C 1
ATOM 1409 O O . PRO A 1 169 ? -27.571 -0.538 44.313 1.00 88.44 169 PRO A O 1
ATOM 1412 N N . ASN A 1 170 ? -29.642 -0.326 43.458 1.00 89.81 170 ASN A N 1
ATOM 1413 C CA . ASN A 1 170 ? -29.412 -1.195 42.297 1.00 89.81 170 ASN A CA 1
ATOM 1414 C C . ASN A 1 170 ? -28.318 -0.695 41.327 1.00 89.81 170 ASN A C 1
ATOM 1416 O O . ASN A 1 170 ? -27.877 -1.465 40.476 1.00 89.81 170 ASN A O 1
ATOM 1420 N N . LEU A 1 171 ? -27.843 0.556 41.435 1.00 88.06 171 LEU A N 1
ATOM 1421 C CA . LEU A 1 171 ? -26.705 1.033 40.634 1.00 88.06 171 LEU A CA 1
ATOM 1422 C C . LEU A 1 171 ? -25.423 0.264 40.953 1.00 88.06 171 LEU A C 1
ATOM 1424 O O . LEU A 1 171 ? -24.623 0.043 40.048 1.00 88.06 171 LEU A O 1
ATOM 1428 N N . LYS A 1 172 ? -25.274 -0.237 42.186 1.00 87.75 172 LYS A N 1
ATOM 1429 C CA . LYS A 1 172 ? -24.151 -1.109 42.550 1.00 87.75 172 LYS A CA 1
ATOM 1430 C C . LYS A 1 172 ? -24.100 -2.355 41.666 1.00 87.75 172 LYS A C 1
ATOM 1432 O O . LYS A 1 172 ? -23.035 -2.715 41.181 1.00 87.75 172 LYS A O 1
ATOM 1437 N N . HIS A 1 173 ? -25.249 -2.956 41.353 1.00 88.38 173 HIS A N 1
ATOM 1438 C CA . HIS A 1 173 ? -25.309 -4.109 40.449 1.00 88.38 173 HIS A CA 1
ATOM 1439 C C . HIS A 1 173 ? -24.951 -3.754 39.003 1.00 88.38 173 HIS A C 1
ATOM 1441 O O . HIS A 1 173 ? -24.372 -4.573 38.287 1.00 88.38 173 HIS A O 1
ATOM 1447 N N . VAL A 1 174 ? -25.270 -2.536 38.553 1.00 90.38 174 VAL A N 1
ATOM 1448 C CA . VAL A 1 174 ? -24.832 -2.045 37.237 1.00 90.38 174 VAL A CA 1
ATOM 1449 C C . VAL A 1 174 ? -23.308 -1.934 37.209 1.00 90.38 174 VAL A C 1
ATOM 1451 O O . VAL A 1 174 ? -22.683 -2.428 36.273 1.00 90.38 174 VAL A O 1
ATOM 1454 N N . GLU A 1 175 ? -22.708 -1.340 38.241 1.00 90.00 175 GLU A N 1
ATOM 1455 C CA . GLU A 1 175 ? -21.255 -1.186 38.368 1.00 90.00 175 GLU A CA 1
ATOM 1456 C C . GLU A 1 175 ? -20.532 -2.533 38.481 1.00 90.00 175 GLU A C 1
ATOM 1458 O O . GLU A 1 175 ? -19.550 -2.766 37.781 1.00 90.00 175 GLU A O 1
ATOM 1463 N N . GLU A 1 176 ? -21.0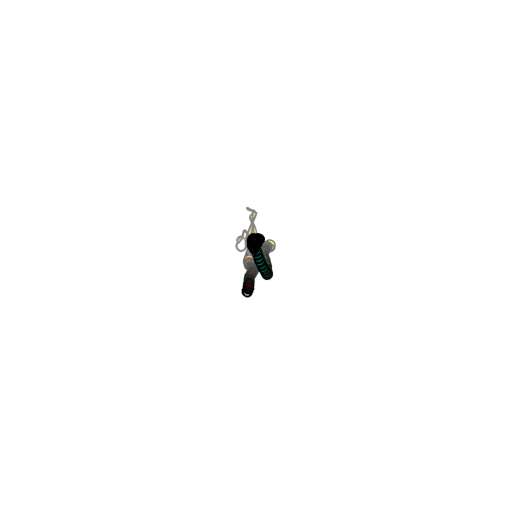44 -3.467 39.281 1.00 92.25 176 GLU A N 1
ATOM 1464 C CA . GLU A 1 176 ? -20.503 -4.827 39.387 1.00 92.25 176 GLU A CA 1
ATOM 1465 C C . GLU A 1 176 ? -20.524 -5.552 38.038 1.00 92.25 176 GLU A C 1
ATOM 1467 O O . GLU A 1 176 ? -19.527 -6.152 37.627 1.00 92.25 176 GLU A O 1
ATOM 1472 N N . ASN A 1 177 ? -21.643 -5.477 37.313 1.00 93.56 177 ASN A N 1
ATOM 1473 C CA . ASN A 1 177 ? -21.747 -6.063 35.980 1.00 93.56 177 ASN A CA 1
ATOM 1474 C C . ASN A 1 177 ? -20.839 -5.364 34.972 1.00 93.56 177 ASN A C 1
ATOM 1476 O O . ASN A 1 177 ? -20.293 -6.028 34.090 1.00 93.56 177 ASN A O 1
ATOM 1480 N N . LYS A 1 178 ? -20.663 -4.046 35.091 1.00 93.38 178 LYS A N 1
ATOM 1481 C CA . LYS A 1 178 ? -19.729 -3.279 34.269 1.00 93.38 178 LYS A CA 1
ATOM 1482 C C . LYS A 1 178 ? -18.304 -3.770 34.502 1.00 93.38 178 LYS A C 1
ATOM 1484 O O . LYS A 1 178 ? -17.635 -4.137 33.544 1.00 93.38 178 LYS A O 1
ATOM 1489 N N . ASN A 1 179 ? -17.885 -3.880 35.760 1.00 93.50 179 ASN A N 1
ATOM 1490 C CA . ASN A 1 179 ? -16.549 -4.337 36.142 1.00 93.50 179 ASN A CA 1
ATOM 1491 C C . ASN A 1 179 ? -16.269 -5.778 35.693 1.00 93.50 179 ASN A C 1
ATOM 1493 O O . ASN A 1 179 ? -15.136 -6.097 35.343 1.00 93.50 179 ASN A O 1
ATOM 1497 N N . LYS A 1 180 ? -17.294 -6.638 35.644 1.00 94.31 180 LYS A N 1
ATOM 1498 C CA . LYS A 1 180 ? -17.172 -8.013 35.130 1.00 94.31 180 LYS A CA 1
ATOM 1499 C C . LYS A 1 180 ? -17.115 -8.080 33.600 1.00 94.31 180 LYS A C 1
ATOM 1501 O O . LYS A 1 180 ? -16.281 -8.791 33.049 1.00 94.31 180 LYS A O 1
ATOM 1506 N N . ASN A 1 181 ? -18.003 -7.368 32.903 1.00 94.50 181 ASN A N 1
ATOM 1507 C CA . ASN A 1 181 ? -18.170 -7.518 31.452 1.00 94.50 181 ASN A CA 1
ATOM 1508 C C . ASN A 1 181 ? -17.246 -6.616 30.629 1.00 94.50 181 ASN A C 1
ATOM 1510 O O . ASN A 1 181 ? -16.867 -6.997 29.524 1.00 94.50 181 ASN A O 1
ATOM 1514 N N . TRP A 1 182 ? -16.860 -5.450 31.152 1.00 94.25 182 TRP A N 1
ATOM 1515 C CA . TRP A 1 182 ? -15.952 -4.524 30.475 1.00 94.25 182 TRP A CA 1
ATOM 1516 C C . TRP A 1 182 ? -14.620 -5.161 30.077 1.00 94.25 182 TRP A C 1
ATOM 1518 O O . TRP A 1 182 ? -14.291 -5.083 28.897 1.00 94.25 182 TRP A O 1
ATOM 1528 N N . PRO A 1 183 ? -13.867 -5.839 30.968 1.00 95.94 183 PRO A N 1
ATOM 1529 C CA . PRO A 1 183 ? -12.595 -6.442 30.576 1.00 95.94 183 PRO A CA 1
ATOM 1530 C C . PRO A 1 183 ? -12.773 -7.529 29.510 1.00 95.94 183 PRO A C 1
ATOM 1532 O O . PRO A 1 183 ? -11.937 -7.655 28.622 1.00 95.94 183 PRO A O 1
ATOM 1535 N N . LEU A 1 184 ? -13.878 -8.281 29.546 1.00 95.31 184 LEU A N 1
ATOM 1536 C CA . LEU A 1 184 ? -14.182 -9.297 28.534 1.00 95.31 184 LEU A CA 1
ATOM 1537 C C . LEU A 1 184 ? -14.504 -8.667 27.173 1.00 95.31 184 LEU A C 1
ATOM 1539 O O . LEU A 1 184 ? -14.061 -9.166 26.140 1.00 95.31 184 LEU A O 1
ATOM 1543 N N . ALA A 1 185 ? -15.280 -7.582 27.169 1.00 94.38 185 ALA A N 1
ATOM 1544 C CA . ALA A 1 185 ? -15.621 -6.841 25.961 1.00 94.38 185 ALA A CA 1
ATOM 1545 C C . ALA A 1 185 ? -14.388 -6.145 25.371 1.00 94.38 185 ALA A C 1
ATOM 1547 O O . ALA A 1 185 ? -14.150 -6.247 24.169 1.00 94.38 185 ALA A O 1
ATOM 1548 N N . LEU A 1 186 ? -13.582 -5.511 26.225 1.00 95.38 186 LEU A N 1
ATOM 1549 C CA . LEU A 1 186 ? -12.333 -4.865 25.847 1.00 95.38 186 LEU A CA 1
ATOM 1550 C C . LEU A 1 186 ? -11.351 -5.879 25.267 1.00 95.38 186 LEU A C 1
ATOM 1552 O O . LEU A 1 186 ? -10.815 -5.630 24.199 1.00 95.38 186 LEU A O 1
ATOM 1556 N N . LYS A 1 187 ? -11.192 -7.048 25.900 1.00 96.56 187 LYS A N 1
ATOM 1557 C CA . LYS A 1 187 ? -10.339 -8.119 25.375 1.00 96.56 187 LYS A CA 1
ATOM 1558 C C . LYS A 1 187 ? -10.773 -8.556 23.974 1.00 96.56 187 LYS A C 1
ATOM 1560 O O . LYS A 1 187 ? -9.956 -8.623 23.070 1.00 96.56 187 LYS A O 1
ATOM 1565 N N . LYS A 1 188 ? -12.071 -8.796 23.760 1.00 95.12 188 LYS A N 1
ATOM 1566 C CA . LYS A 1 188 ? -12.584 -9.160 22.426 1.00 95.12 188 LYS A CA 1
ATOM 1567 C C . LYS A 1 188 ? -12.330 -8.072 21.383 1.00 95.12 188 LYS A C 1
ATOM 1569 O O . LYS A 1 188 ? -12.071 -8.394 20.229 1.00 95.12 188 LYS A O 1
ATOM 1574 N N . PHE A 1 189 ? -12.443 -6.807 21.774 1.00 95.50 189 PHE A N 1
ATOM 1575 C CA . PHE A 1 189 ? -12.143 -5.676 20.904 1.00 95.50 189 PHE A CA 1
ATOM 1576 C C . PHE A 1 189 ? -10.649 -5.605 20.567 1.00 95.50 189 PHE A C 1
ATOM 1578 O O . PHE A 1 189 ? -10.304 -5.549 19.390 1.00 95.50 189 PHE A O 1
ATOM 1585 N N . THR A 1 190 ? -9.768 -5.699 21.568 1.00 95.81 190 THR A N 1
ATOM 1586 C CA . THR A 1 190 ? -8.314 -5.688 21.357 1.00 95.81 190 THR A CA 1
ATOM 1587 C C . THR A 1 190 ? -7.849 -6.881 20.532 1.00 95.81 190 THR A C 1
ATOM 1589 O O . THR A 1 190 ? -6.994 -6.713 19.675 1.00 95.81 190 THR A O 1
ATOM 1592 N N . ASP A 1 191 ? -8.440 -8.064 20.729 1.00 96.38 191 ASP A N 1
ATOM 1593 C CA . ASP A 1 191 ? -8.123 -9.257 19.939 1.00 96.38 191 ASP A CA 1
ATOM 1594 C C . ASP A 1 191 ? -8.468 -9.037 18.453 1.00 96.38 191 ASP A C 1
ATOM 1596 O O . ASP A 1 191 ? -7.695 -9.402 17.573 1.00 96.38 191 ASP A O 1
ATOM 1600 N N . ARG A 1 192 ? -9.606 -8.393 18.150 1.00 94.75 192 ARG A N 1
ATOM 1601 C CA . ARG A 1 192 ? -9.981 -8.053 16.766 1.00 94.75 192 ARG A CA 1
ATOM 1602 C C . ARG A 1 192 ? -9.084 -6.982 16.159 1.00 94.75 192 ARG A C 1
ATOM 1604 O O . ARG A 1 192 ? -8.688 -7.130 15.008 1.00 94.75 192 ARG A O 1
ATOM 1611 N N . GLN A 1 193 ? -8.764 -5.931 16.915 1.00 95.12 193 GLN A N 1
ATOM 1612 C CA . GLN A 1 193 ? -7.824 -4.905 16.459 1.00 95.12 193 GLN A CA 1
ATOM 1613 C C . GLN A 1 193 ? -6.457 -5.515 16.155 1.00 95.12 193 GLN A C 1
ATOM 1615 O O . GLN A 1 193 ? -5.924 -5.280 15.079 1.00 95.12 193 GLN A O 1
ATOM 1620 N N . ALA A 1 194 ? -5.956 -6.387 17.032 1.00 96.06 194 ALA A N 1
ATOM 1621 C CA . ALA A 1 194 ? -4.688 -7.075 16.828 1.00 96.06 194 ALA A CA 1
ATOM 1622 C C . ALA A 1 194 ? -4.672 -7.900 15.532 1.00 96.06 194 ALA A C 1
ATOM 1624 O O . ALA A 1 194 ? -3.670 -7.899 14.831 1.00 96.06 194 ALA A O 1
ATOM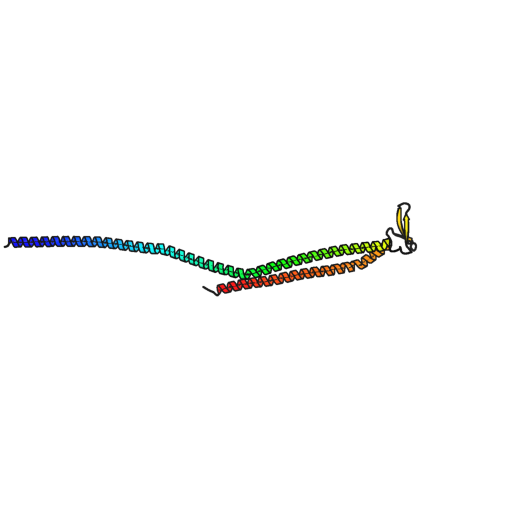 1625 N N . VAL A 1 195 ? -5.778 -8.563 15.172 1.00 97.06 195 VAL A N 1
ATOM 1626 C CA . VAL A 1 195 ? -5.884 -9.291 13.892 1.00 97.06 195 VAL A CA 1
ATOM 1627 C C . VAL A 1 195 ? -5.795 -8.346 12.688 1.00 97.06 195 VAL A C 1
ATOM 1629 O O . VAL A 1 195 ? -5.144 -8.678 11.699 1.00 97.06 195 VAL A O 1
ATOM 1632 N N . LEU A 1 196 ? -6.436 -7.175 12.753 1.00 95.69 196 LEU A N 1
ATOM 1633 C CA . LEU A 1 196 ? -6.376 -6.177 11.678 1.00 95.69 196 LEU A CA 1
ATOM 1634 C C . LEU A 1 196 ? -4.980 -5.553 11.560 1.00 95.69 196 LEU A C 1
ATOM 1636 O O . LEU A 1 196 ? -4.468 -5.404 10.449 1.00 95.69 196 LEU A O 1
ATOM 1640 N N . ASP A 1 197 ? -4.351 -5.244 12.692 1.00 94.50 197 ASP A N 1
ATOM 1641 C CA . ASP A 1 197 ? -2.991 -4.710 12.747 1.00 94.50 197 ASP A CA 1
ATOM 1642 C C . ASP A 1 197 ? -1.969 -5.729 12.227 1.00 94.50 197 ASP A C 1
ATOM 1644 O O . ASP A 1 197 ? -1.093 -5.380 11.434 1.00 94.50 197 ASP A O 1
ATOM 1648 N N . ASP A 1 198 ? -2.110 -7.004 12.597 1.00 96.94 198 ASP A N 1
ATOM 1649 C CA . ASP A 1 198 ? -1.241 -8.076 12.110 1.00 96.94 198 ASP A CA 1
ATOM 1650 C C . ASP A 1 198 ? -1.404 -8.279 10.598 1.00 96.94 198 ASP A C 1
ATOM 1652 O O . ASP A 1 198 ? -0.420 -8.375 9.864 1.00 96.94 198 ASP A O 1
ATOM 1656 N N . TYR A 1 199 ? -2.637 -8.230 10.087 1.00 96.69 199 TYR A N 1
ATOM 1657 C CA . TYR A 1 199 ? -2.880 -8.252 8.644 1.00 96.69 199 TYR A CA 1
ATOM 1658 C C . TYR A 1 199 ? -2.228 -7.057 7.928 1.00 96.69 199 TYR A C 1
ATOM 1660 O O . TYR A 1 199 ? -1.608 -7.227 6.875 1.00 96.69 199 TYR A O 1
ATOM 1668 N N . LYS A 1 200 ? -2.288 -5.853 8.511 1.00 94.44 200 LYS A N 1
ATOM 1669 C CA . LYS A 1 200 ? -1.611 -4.663 7.973 1.00 94.44 200 LYS A CA 1
ATOM 1670 C C . LYS A 1 200 ? -0.088 -4.836 7.936 1.00 94.44 200 LYS A C 1
ATOM 1672 O O . LYS A 1 200 ? 0.534 -4.494 6.928 1.00 94.44 200 LYS A O 1
ATOM 1677 N N . LEU A 1 201 ? 0.510 -5.405 8.983 1.00 94.88 201 LEU A N 1
ATOM 1678 C CA . LEU A 1 201 ? 1.939 -5.736 9.012 1.00 94.88 201 LEU A CA 1
ATOM 1679 C C . LEU A 1 201 ? 2.302 -6.775 7.944 1.00 94.88 201 LEU A C 1
ATOM 1681 O O . LEU A 1 201 ? 3.305 -6.615 7.247 1.00 94.88 201 LEU A O 1
ATOM 1685 N N . GLN A 1 202 ? 1.471 -7.801 7.751 1.00 95.75 202 GLN A N 1
ATOM 1686 C CA . GLN A 1 202 ? 1.673 -8.803 6.701 1.00 95.75 202 GLN A CA 1
ATOM 1687 C C . GLN A 1 202 ? 1.622 -8.185 5.298 1.00 95.75 202 GLN A C 1
ATOM 1689 O O . GLN A 1 202 ? 2.451 -8.529 4.453 1.00 95.75 202 GLN A O 1
ATOM 1694 N N . LEU A 1 203 ? 0.700 -7.249 5.047 1.00 94.00 203 LEU A N 1
ATOM 1695 C CA . LEU A 1 203 ? 0.647 -6.503 3.785 1.00 94.00 203 LEU A CA 1
ATOM 1696 C C . LEU A 1 203 ? 1.937 -5.714 3.546 1.00 94.00 203 LEU A C 1
ATOM 1698 O O . LEU A 1 203 ? 2.486 -5.776 2.451 1.00 94.00 203 LEU A O 1
ATOM 1702 N N . GLN A 1 204 ? 2.458 -5.026 4.565 1.00 92.06 204 GLN A N 1
ATOM 1703 C CA . GLN A 1 204 ? 3.719 -4.282 4.469 1.00 92.06 204 GLN A CA 1
ATOM 1704 C C . GLN A 1 204 ? 4.942 -5.196 4.286 1.00 92.06 204 GLN A C 1
ATOM 1706 O O . GLN A 1 204 ? 5.839 -4.872 3.512 1.00 92.06 204 GLN A O 1
ATOM 1711 N N . SER A 1 205 ? 4.987 -6.349 4.959 1.00 93.75 205 SER A N 1
ATOM 1712 C CA . SER A 1 205 ? 6.072 -7.325 4.784 1.00 93.75 205 SER A CA 1
ATOM 1713 C C . SER A 1 205 ? 6.103 -7.850 3.356 1.00 93.75 205 SER A C 1
ATOM 1715 O O . SER A 1 205 ? 7.138 -7.777 2.694 1.00 93.75 205 SER A O 1
ATOM 1717 N N . ARG A 1 206 ? 4.941 -8.288 2.850 1.00 91.69 206 ARG A N 1
ATOM 1718 C CA . ARG A 1 206 ? 4.792 -8.670 1.445 1.00 91.69 206 ARG A CA 1
ATOM 1719 C C . ARG A 1 206 ? 5.234 -7.518 0.556 1.00 91.69 206 ARG A C 1
ATOM 1721 O O . ARG A 1 206 ? 5.995 -7.767 -0.375 1.00 91.69 206 ARG A O 1
ATOM 1728 N N . ALA A 1 207 ? 4.820 -6.281 0.879 1.00 91.19 207 ALA A N 1
ATOM 1729 C CA . ALA A 1 207 ? 5.169 -5.068 0.136 1.00 91.19 207 ALA A CA 1
ATOM 1730 C C . ALA A 1 207 ? 6.667 -4.974 -0.163 1.00 91.19 207 ALA A C 1
ATOM 1732 O O . ALA A 1 207 ? 7.101 -4.832 -1.307 1.00 91.19 207 ALA A O 1
ATOM 1733 N N . ASN A 1 208 ? 7.445 -5.117 0.904 1.00 92.50 208 ASN A N 1
ATOM 1734 C CA . ASN A 1 208 ? 8.893 -5.026 0.870 1.00 92.50 208 ASN A CA 1
ATOM 1735 C C . ASN A 1 208 ? 9.532 -6.212 0.135 1.00 92.50 208 ASN A C 1
ATOM 1737 O O . ASN A 1 208 ? 10.500 -6.024 -0.601 1.00 92.50 208 ASN A O 1
ATOM 1741 N N . GLU A 1 209 ? 9.004 -7.425 0.315 1.00 93.88 209 GLU A N 1
ATOM 1742 C CA . GLU A 1 209 ? 9.493 -8.625 -0.375 1.00 93.88 209 GLU A CA 1
ATOM 1743 C C . GLU A 1 209 ? 9.323 -8.515 -1.889 1.00 93.88 209 GLU A C 1
ATOM 1745 O O . GLU A 1 209 ? 10.275 -8.746 -2.634 1.00 93.88 209 GLU A O 1
ATOM 1750 N N . PHE A 1 210 ? 8.141 -8.110 -2.346 1.00 92.56 210 PHE A N 1
ATOM 1751 C CA . PHE A 1 210 ? 7.871 -7.913 -3.765 1.00 92.56 210 PHE A CA 1
ATOM 1752 C C . PHE A 1 210 ? 8.739 -6.794 -4.348 1.00 92.56 210 PHE A C 1
ATOM 1754 O O . PHE A 1 210 ? 9.391 -6.989 -5.369 1.00 92.56 210 PHE A O 1
ATOM 1761 N N . GLN A 1 211 ? 8.846 -5.650 -3.661 1.00 91.50 211 GLN A N 1
ATOM 1762 C CA . GLN A 1 211 ? 9.718 -4.561 -4.104 1.00 91.50 211 GLN A CA 1
ATOM 1763 C C . GLN A 1 211 ? 11.176 -5.020 -4.239 1.00 91.50 211 GLN A C 1
ATOM 1765 O O . GLN A 1 211 ? 11.869 -4.630 -5.179 1.00 91.50 211 GLN A O 1
ATOM 1770 N N . LYS A 1 212 ? 11.652 -5.860 -3.316 1.00 94.56 212 LYS A N 1
ATOM 1771 C CA . LYS A 1 212 ? 12.986 -6.452 -3.398 1.00 94.56 212 LYS A CA 1
ATOM 1772 C C . LYS A 1 212 ? 13.127 -7.350 -4.632 1.00 94.56 212 LYS A C 1
ATOM 1774 O O . LYS A 1 212 ? 14.097 -7.187 -5.365 1.00 94.56 212 LYS A O 1
ATOM 1779 N N . GLN A 1 213 ? 12.166 -8.239 -4.882 1.00 94.25 213 GLN A N 1
ATOM 1780 C CA . GLN A 1 213 ? 12.173 -9.134 -6.046 1.00 94.25 213 GLN A CA 1
ATOM 1781 C C . GLN A 1 213 ? 12.158 -8.361 -7.372 1.00 94.25 213 GLN A C 1
ATOM 1783 O O . GLN A 1 213 ? 12.945 -8.662 -8.268 1.00 94.25 213 GLN A O 1
ATOM 1788 N N . GLU A 1 214 ? 11.320 -7.331 -7.494 1.00 91.69 214 GLU A N 1
ATOM 1789 C CA . GLU A 1 214 ? 11.257 -6.514 -8.710 1.00 91.69 214 GLU A CA 1
ATOM 1790 C C . GLU A 1 214 ? 12.525 -5.676 -8.914 1.00 91.69 214 GLU A C 1
ATOM 1792 O O . GLU A 1 214 ? 13.039 -5.582 -10.029 1.00 91.69 214 GLU A O 1
ATOM 1797 N N . ASN A 1 215 ? 13.115 -5.141 -7.840 1.00 91.81 215 ASN A N 1
ATOM 1798 C CA . ASN A 1 215 ? 14.412 -4.467 -7.923 1.00 91.81 215 ASN A CA 1
ATOM 1799 C C . ASN A 1 215 ? 15.526 -5.417 -8.393 1.00 91.81 215 ASN A C 1
ATOM 1801 O O . ASN A 1 215 ? 16.372 -5.018 -9.195 1.00 91.81 215 ASN A O 1
ATOM 1805 N N . GLU A 1 216 ? 15.528 -6.669 -7.930 1.00 94.38 216 GLU A N 1
ATOM 1806 C CA . GLU A 1 216 ? 16.466 -7.696 -8.397 1.00 94.38 216 GLU A CA 1
ATOM 1807 C C . GLU A 1 216 ? 16.252 -8.009 -9.888 1.00 94.38 216 GLU A C 1
ATOM 1809 O O . GLU A 1 216 ? 17.224 -8.056 -10.645 1.00 94.38 216 GLU A O 1
ATOM 1814 N N . LYS A 1 217 ?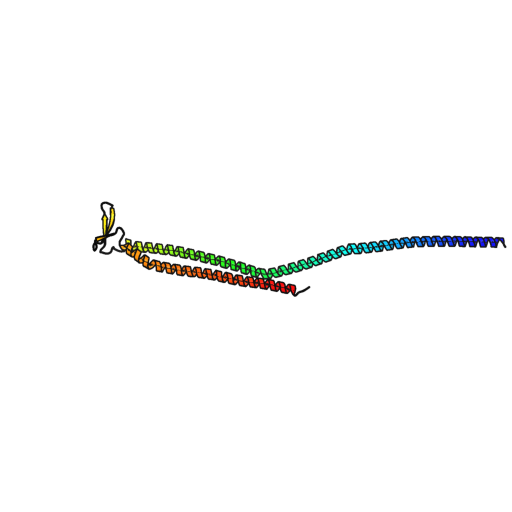 14.999 -8.132 -10.350 1.00 92.31 217 LYS A N 1
ATOM 1815 C CA . LYS A 1 217 ? 14.680 -8.304 -11.780 1.00 92.31 217 LYS A CA 1
ATOM 1816 C C . LYS A 1 217 ? 15.154 -7.116 -12.621 1.00 92.31 217 LYS A C 1
ATOM 1818 O O . LYS A 1 217 ? 15.766 -7.320 -13.667 1.00 92.31 217 LYS A O 1
ATOM 1823 N N . LEU A 1 218 ? 14.934 -5.880 -12.166 1.00 91.81 218 LEU A N 1
ATOM 1824 C CA . LEU A 1 218 ? 15.411 -4.675 -12.855 1.00 91.81 218 LEU A CA 1
ATOM 1825 C C . LEU A 1 218 ? 16.941 -4.643 -12.957 1.00 91.81 218 LEU A C 1
ATOM 1827 O O . LEU A 1 218 ? 17.482 -4.317 -14.015 1.00 91.81 218 LEU A O 1
ATOM 1831 N N . GLN A 1 219 ? 17.647 -5.025 -11.889 1.00 92.06 219 GLN A N 1
ATOM 1832 C CA . GLN A 1 219 ? 19.107 -5.143 -11.908 1.00 92.06 219 GLN A CA 1
ATOM 1833 C C . GLN A 1 219 ? 19.575 -6.220 -12.893 1.00 92.06 219 GLN A C 1
ATOM 1835 O O . GLN A 1 219 ? 20.504 -5.974 -13.663 1.00 92.06 219 GLN A O 1
ATOM 1840 N N . GLN A 1 220 ? 18.918 -7.382 -12.920 1.00 92.50 220 GLN A N 1
ATOM 1841 C CA . GLN A 1 220 ? 19.228 -8.456 -13.867 1.00 92.50 220 GLN A CA 1
ATOM 1842 C C . GLN A 1 220 ? 18.990 -8.029 -15.318 1.00 92.50 220 GLN A C 1
ATOM 1844 O O . GLN A 1 220 ? 19.843 -8.282 -16.164 1.00 92.50 220 GLN A O 1
ATOM 1849 N N . LEU A 1 221 ? 17.884 -7.336 -15.613 1.00 89.56 221 LEU A N 1
ATOM 1850 C CA . LEU A 1 221 ? 17.608 -6.799 -16.949 1.00 89.56 221 LEU A CA 1
ATOM 1851 C C . LEU A 1 221 ? 18.662 -5.771 -17.373 1.00 89.56 221 LEU A C 1
ATOM 1853 O O . LEU A 1 221 ? 19.132 -5.802 -18.510 1.00 89.56 221 LEU A O 1
ATOM 1857 N N . HIS A 1 222 ? 19.069 -4.892 -16.456 1.00 87.06 222 HIS A N 1
ATOM 1858 C CA . HIS A 1 222 ? 20.119 -3.913 -16.717 1.00 87.06 222 HIS A CA 1
ATOM 1859 C C . HIS A 1 222 ? 21.471 -4.585 -17.014 1.00 87.06 222 HIS A C 1
ATOM 1861 O O . HIS A 1 222 ? 22.139 -4.219 -17.981 1.00 87.06 222 HIS A O 1
ATOM 1867 N N . LEU A 1 223 ? 21.862 -5.589 -16.220 1.00 88.94 223 LEU A N 1
ATOM 1868 C CA . LEU A 1 223 ? 23.092 -6.362 -16.435 1.00 88.94 223 LEU A CA 1
ATOM 1869 C C . LEU A 1 223 ? 23.044 -7.161 -17.743 1.00 88.94 223 LEU A C 1
ATOM 1871 O O . LEU A 1 223 ? 23.976 -7.078 -18.533 1.00 88.94 223 LEU A O 1
ATOM 1875 N N . ALA A 1 224 ? 21.942 -7.861 -18.021 1.00 86.00 224 ALA A N 1
ATOM 1876 C CA . ALA A 1 224 ? 21.775 -8.640 -19.247 1.00 86.00 224 ALA A CA 1
ATOM 1877 C C . ALA A 1 224 ? 21.860 -7.761 -20.503 1.00 86.00 224 ALA A C 1
ATOM 1879 O O . ALA A 1 224 ? 22.473 -8.146 -21.498 1.00 86.00 224 ALA A O 1
ATOM 1880 N N . PHE A 1 225 ? 21.284 -6.558 -20.453 1.00 83.25 225 PHE A N 1
ATOM 1881 C CA . PHE A 1 225 ? 21.397 -5.587 -21.535 1.00 83.25 225 PHE A CA 1
ATOM 1882 C C . PHE A 1 225 ? 22.831 -5.066 -21.693 1.00 83.25 225 PHE A C 1
ATOM 1884 O O . PHE A 1 225 ? 23.334 -4.974 -22.814 1.00 83.25 225 PHE A O 1
ATOM 1891 N N . TYR A 1 226 ? 23.512 -4.764 -20.585 1.00 82.19 226 TYR A N 1
ATOM 1892 C CA . TYR A 1 226 ? 24.918 -4.361 -20.603 1.00 82.19 226 TYR A CA 1
ATOM 1893 C C . TYR A 1 226 ? 25.800 -5.451 -21.234 1.00 82.19 226 TYR A C 1
ATOM 1895 O O . TYR A 1 226 ? 26.541 -5.179 -22.182 1.00 82.19 226 TYR A O 1
ATOM 1903 N N . ASP A 1 227 ? 25.649 -6.702 -20.798 1.00 82.75 227 ASP A N 1
ATOM 1904 C CA . ASP A 1 227 ? 26.409 -7.844 -21.307 1.00 82.75 227 ASP A CA 1
ATOM 1905 C C . ASP A 1 227 ? 26.114 -8.128 -22.784 1.00 82.75 227 ASP A C 1
ATOM 1907 O O . ASP A 1 227 ? 27.048 -8.312 -23.568 1.00 82.75 227 ASP A O 1
ATOM 1911 N N . ALA A 1 228 ? 24.847 -8.088 -23.212 1.00 77.12 228 ALA A N 1
ATOM 1912 C CA . ALA A 1 228 ? 24.461 -8.266 -24.615 1.00 77.12 228 ALA A CA 1
ATOM 1913 C C . ALA A 1 228 ? 25.104 -7.213 -25.538 1.00 77.12 228 ALA A C 1
ATOM 1915 O O . ALA A 1 228 ? 25.412 -7.488 -26.703 1.00 77.12 228 ALA A O 1
ATOM 1916 N N . HIS A 1 229 ? 25.362 -6.009 -25.026 1.00 68.81 229 HIS A N 1
ATOM 1917 C CA . HIS A 1 229 ? 25.956 -4.919 -25.798 1.00 68.81 229 HIS A CA 1
ATOM 1918 C C . HIS A 1 229 ? 27.480 -4.836 -25.715 1.00 68.81 229 HIS A C 1
ATOM 1920 O O . HIS A 1 229 ? 28.092 -4.300 -26.638 1.00 68.81 229 HIS A O 1
ATOM 1926 N N . HIS A 1 230 ? 28.097 -5.402 -24.678 1.00 68.38 230 HIS A N 1
ATOM 1927 C CA . HIS A 1 230 ? 29.552 -5.522 -24.578 1.00 68.38 230 HIS A CA 1
ATOM 1928 C C . HIS A 1 230 ? 30.101 -6.785 -25.258 1.00 68.38 230 HIS A C 1
ATOM 1930 O O . HIS A 1 230 ? 31.213 -6.760 -25.781 1.00 68.38 230 HIS A O 1
ATOM 1936 N N . THR A 1 231 ? 29.318 -7.865 -25.322 1.00 60.28 231 THR A N 1
ATOM 1937 C CA . THR A 1 231 ? 29.684 -9.104 -26.038 1.00 60.28 231 THR A CA 1
ATOM 1938 C C . THR A 1 231 ? 29.504 -9.012 -27.554 1.00 60.28 231 THR A C 1
ATOM 1940 O O . THR A 1 231 ? 30.237 -9.665 -28.292 1.00 60.28 231 THR A O 1
ATOM 1943 N N . THR A 1 232 ? 28.612 -8.150 -28.054 1.00 56.59 232 THR A N 1
ATOM 1944 C CA . THR A 1 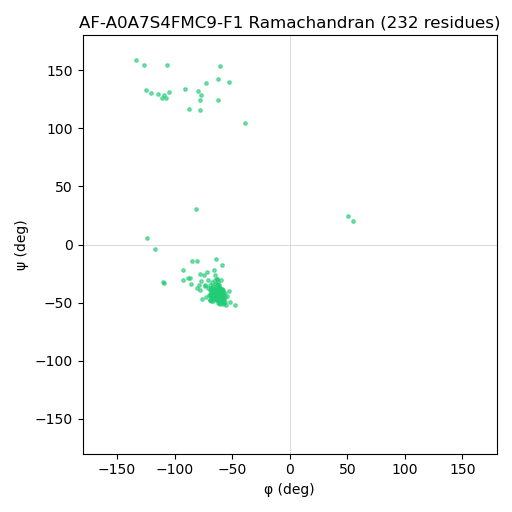232 ? 28.436 -7.889 -29.500 1.00 56.59 232 THR A CA 1
ATOM 1945 C C . THR A 1 232 ? 29.459 -6.903 -30.069 1.00 56.59 232 THR A C 1
ATOM 1947 O O . THR A 1 232 ? 29.157 -6.191 -31.024 1.00 56.59 232 THR A O 1
ATOM 1950 N N . GLY A 1 233 ? 30.668 -6.875 -29.493 1.00 48.19 233 GLY A N 1
ATOM 1951 C CA . GLY A 1 233 ? 31.776 -6.005 -29.876 1.00 48.19 233 GLY A CA 1
ATOM 1952 C C . GLY A 1 233 ? 31.909 -5.821 -31.390 1.00 48.19 233 GLY A C 1
ATOM 1953 O O . GLY A 1 233 ? 32.391 -6.701 -32.102 1.00 48.19 233 GLY A O 1
ATOM 1954 N N . VAL A 1 234 ? 31.485 -4.642 -31.843 1.00 41.84 234 VAL A N 1
ATOM 1955 C CA . VAL A 1 234 ? 31.866 -3.995 -33.101 1.00 41.84 234 VAL A CA 1
ATOM 1956 C C . VAL A 1 234 ? 32.469 -2.650 -32.740 1.00 41.84 234 VAL A C 1
ATOM 1958 O O . VAL A 1 234 ? 31.839 -1.936 -31.926 1.00 41.84 234 VAL A O 1
#